Protein AF-A0AAW7U5F9-F1 (afdb_monomer)

Structure (mmCIF, N/CA/C/O backbone):
data_AF-A0AAW7U5F9-F1
#
_entry.id   AF-A0AAW7U5F9-F1
#
loop_
_atom_site.group_PDB
_atom_site.id
_atom_site.type_symbol
_atom_site.label_atom_id
_atom_site.label_alt_id
_atom_site.label_comp_id
_atom_site.label_asym_id
_atom_site.label_entity_id
_atom_site.label_seq_id
_atom_site.pdbx_PDB_ins_code
_atom_site.Cartn_x
_atom_site.Cartn_y
_atom_site.Cartn_z
_atom_site.occupancy
_atom_site.B_iso_or_equiv
_atom_site.auth_seq_id
_atom_site.auth_comp_id
_atom_site.auth_asym_id
_atom_site.auth_atom_id
_atom_site.pdbx_PDB_model_num
ATOM 1 N N . MET A 1 1 ? -15.842 -39.684 -15.217 1.00 33.41 1 MET A N 1
ATOM 2 C CA . MET A 1 1 ? -15.698 -38.475 -16.058 1.00 33.41 1 MET A CA 1
ATOM 3 C C . MET A 1 1 ? -16.918 -37.588 -15.817 1.00 33.41 1 MET A C 1
ATOM 5 O O . MET A 1 1 ? -17.976 -37.871 -16.357 1.00 33.41 1 MET A O 1
ATOM 9 N N . VAL A 1 2 ? -16.814 -36.584 -14.939 1.00 24.56 2 VAL A N 1
ATOM 10 C CA . VAL A 1 2 ? -17.915 -35.645 -14.650 1.00 24.56 2 VAL A CA 1
ATOM 11 C C . VAL A 1 2 ? -17.481 -34.260 -15.117 1.00 24.56 2 VAL A C 1
ATOM 13 O O . VAL A 1 2 ? -16.619 -33.624 -14.519 1.00 24.56 2 VAL A O 1
ATOM 16 N N . ARG A 1 3 ? -18.045 -33.829 -16.249 1.00 32.06 3 ARG A N 1
ATOM 17 C CA . ARG A 1 3 ? -17.936 -32.464 -16.774 1.00 32.06 3 ARG A CA 1
ATOM 18 C C . ARG A 1 3 ? -18.816 -31.545 -15.927 1.00 32.06 3 ARG A C 1
ATOM 20 O O . ARG A 1 3 ? -20.033 -31.709 -15.931 1.00 32.06 3 ARG A O 1
ATOM 27 N N . VAL A 1 4 ? -18.227 -30.546 -15.273 1.00 32.50 4 VAL A N 1
ATOM 28 C CA . VAL A 1 4 ? -18.983 -29.440 -14.665 1.00 32.50 4 VAL A CA 1
ATOM 29 C C . VAL A 1 4 ? -19.193 -28.358 -15.729 1.00 32.50 4 VAL A C 1
ATOM 31 O O . VAL A 1 4 ? -18.240 -27.846 -16.315 1.00 32.50 4 VAL A O 1
ATOM 34 N N . LYS A 1 5 ? -20.463 -28.068 -16.037 1.00 36.28 5 LYS A N 1
ATOM 35 C CA . LYS A 1 5 ? -20.895 -27.085 -17.045 1.00 36.28 5 LYS A CA 1
ATOM 36 C C . LYS A 1 5 ? -20.543 -25.654 -16.610 1.00 36.28 5 LYS A C 1
ATOM 38 O O . LYS A 1 5 ? -20.787 -25.268 -15.471 1.00 36.28 5 LYS A O 1
ATOM 43 N N . ARG A 1 6 ? -20.018 -24.863 -17.554 1.00 41.16 6 ARG A N 1
ATOM 44 C CA . ARG A 1 6 ? -19.781 -23.415 -17.430 1.00 41.16 6 ARG A CA 1
ATOM 45 C C . ARG A 1 6 ? -21.066 -22.663 -17.049 1.00 41.16 6 ARG A C 1
ATOM 47 O O . ARG A 1 6 ? -22.085 -22.844 -17.705 1.00 41.16 6 ARG A O 1
ATOM 54 N N . GLY A 1 7 ? -20.935 -21.783 -16.051 1.00 51.03 7 GLY A N 1
ATOM 55 C CA . GLY A 1 7 ? -21.640 -20.503 -15.896 1.00 51.03 7 GLY A CA 1
ATOM 56 C C . GLY A 1 7 ? -23.160 -20.514 -16.042 1.00 51.03 7 GLY A C 1
ATOM 57 O O . GLY A 1 7 ? -23.682 -20.309 -17.134 1.00 51.03 7 GLY A O 1
ATOM 58 N N . ASN A 1 8 ? -23.876 -20.639 -14.925 1.00 44.25 8 ASN A N 1
ATOM 59 C CA . ASN A 1 8 ? -25.297 -20.310 -14.880 1.00 44.25 8 ASN A CA 1
ATOM 60 C C . ASN A 1 8 ? -25.477 -18.776 -14.808 1.00 44.25 8 ASN A C 1
ATOM 62 O O . ASN A 1 8 ? -24.954 -18.151 -13.883 1.00 44.25 8 ASN A O 1
ATOM 66 N N . LYS A 1 9 ? -26.237 -18.184 -15.746 1.00 49.47 9 LYS A N 1
ATOM 67 C CA . LYS A 1 9 ? -26.625 -16.753 -15.787 1.00 49.47 9 LYS A CA 1
ATOM 68 C C . LYS A 1 9 ? -27.119 -16.225 -14.432 1.00 49.47 9 LYS A C 1
ATOM 70 O O . LYS A 1 9 ? -26.822 -15.093 -14.061 1.00 49.47 9 LYS A O 1
ATOM 75 N N . THR A 1 10 ? -27.783 -17.073 -13.646 1.00 46.97 10 THR A N 1
ATOM 76 C CA . THR A 1 10 ? -28.331 -16.717 -12.329 1.00 46.97 10 THR A CA 1
ATOM 77 C C . THR A 1 10 ? -27.256 -16.308 -11.311 1.00 46.97 10 THR A C 1
ATOM 79 O O . THR A 1 10 ? -27.511 -15.463 -10.457 1.00 46.97 10 THR A O 1
ATOM 82 N N . ALA A 1 11 ? -26.035 -16.852 -11.403 1.00 41.12 11 ALA A N 1
ATOM 83 C CA . ALA A 1 11 ? -24.947 -16.526 -10.474 1.00 41.12 11 ALA A CA 1
ATOM 84 C C . ALA A 1 11 ? -24.339 -15.136 -10.738 1.00 41.12 11 ALA A C 1
ATOM 86 O O . ALA A 1 11 ? -23.832 -14.494 -9.821 1.00 41.12 11 ALA A O 1
ATOM 87 N N . THR A 1 12 ? -24.411 -14.657 -11.983 1.00 47.41 12 THR A N 1
ATOM 88 C CA . THR A 1 12 ? -23.911 -13.334 -12.389 1.00 47.41 12 THR A CA 1
ATOM 89 C C . THR A 1 12 ? -24.968 -12.243 -12.246 1.00 47.41 12 THR A C 1
ATOM 91 O O . THR A 1 12 ? -24.609 -11.087 -12.073 1.00 47.41 12 THR A O 1
ATOM 94 N N . GLU A 1 13 ? -26.256 -12.592 -12.290 1.00 53.34 13 GLU A N 1
ATOM 95 C CA . GLU A 1 13 ? -27.378 -11.657 -12.113 1.00 53.34 13 GLU A CA 1
ATOM 96 C C . GLU A 1 13 ? -27.676 -11.360 -10.638 1.00 53.34 13 GLU A C 1
ATOM 98 O O . GLU A 1 13 ? -28.126 -10.259 -10.314 1.00 53.34 13 GLU A O 1
ATOM 103 N N . TYR A 1 14 ? -27.374 -12.300 -9.734 1.00 55.88 14 TYR A N 1
ATOM 104 C CA . TYR A 1 14 ? -27.627 -12.134 -8.304 1.00 55.88 14 TYR A CA 1
ATOM 105 C C . TYR A 1 14 ? -26.870 -10.945 -7.708 1.00 55.88 14 TYR A C 1
ATOM 107 O O . TYR A 1 14 ? -27.485 -10.116 -7.051 1.00 55.88 14 TYR A O 1
ATOM 115 N N . ALA A 1 15 ? -25.564 -10.810 -7.956 1.00 50.03 15 ALA A N 1
ATOM 116 C CA . ALA A 1 15 ? -24.770 -9.741 -7.344 1.00 50.03 15 ALA A CA 1
ATOM 117 C C . ALA A 1 15 ? -25.172 -8.319 -7.813 1.00 50.03 15 ALA A C 1
ATOM 119 O O . ALA A 1 15 ? -25.384 -7.464 -6.952 1.00 50.03 15 ALA A O 1
ATOM 120 N N . PRO A 1 16 ? -25.367 -8.042 -9.121 1.00 57.75 16 PRO A N 1
ATOM 121 C CA . PRO A 1 16 ? -25.882 -6.758 -9.598 1.00 57.75 16 PRO A CA 1
ATOM 122 C C . PRO A 1 16 ? -27.288 -6.457 -9.085 1.00 57.75 16 PRO A C 1
ATOM 124 O O . PRO A 1 16 ? -27.559 -5.332 -8.670 1.00 57.75 16 PRO A O 1
ATOM 127 N N . LYS A 1 17 ? -28.179 -7.457 -9.082 1.00 70.62 17 LYS A N 1
ATOM 128 C CA . LYS A 1 17 ? -29.548 -7.290 -8.594 1.00 70.62 17 LYS A CA 1
ATOM 129 C C . LYS A 1 17 ? -29.581 -7.042 -7.089 1.00 70.62 17 LYS A C 1
ATOM 131 O O . LYS A 1 17 ? -30.277 -6.137 -6.647 1.00 70.62 17 LYS A O 1
ATOM 136 N N . TRP A 1 18 ? -28.809 -7.798 -6.318 1.00 72.88 18 TRP A N 1
ATOM 137 C CA . TRP A 1 18 ? -28.684 -7.629 -4.875 1.00 72.88 18 TRP A CA 1
ATOM 138 C C . TRP A 1 18 ? -28.108 -6.254 -4.529 1.00 72.88 18 TRP A C 1
ATOM 140 O O . TRP A 1 18 ? -28.678 -5.553 -3.699 1.00 72.88 18 TRP A O 1
ATOM 150 N N . PHE A 1 19 ? -27.049 -5.816 -5.219 1.00 62.81 19 PHE A N 1
ATOM 151 C CA . PHE A 1 19 ? -26.486 -4.477 -5.036 1.00 62.81 19 PHE A CA 1
ATOM 152 C C . PHE A 1 19 ? -27.493 -3.379 -5.393 1.00 62.81 19 PHE A C 1
ATOM 154 O O . PHE A 1 19 ? -27.666 -2.442 -4.622 1.00 62.81 19 PHE A O 1
ATOM 161 N N . HIS A 1 20 ? -28.207 -3.511 -6.514 1.00 79.06 20 HIS A N 1
ATOM 162 C CA . HIS A 1 20 ? -29.276 -2.591 -6.903 1.00 79.06 20 HIS A CA 1
ATOM 163 C C . HIS A 1 20 ? -30.405 -2.558 -5.856 1.00 79.06 20 HIS A C 1
ATOM 165 O O . HIS A 1 20 ? -30.872 -1.490 -5.471 1.00 79.06 20 HIS A O 1
ATOM 171 N N . ASP A 1 21 ? -30.835 -3.713 -5.351 1.00 77.75 21 ASP A N 1
ATOM 172 C CA . ASP A 1 21 ? -31.890 -3.811 -4.340 1.00 77.75 21 ASP A CA 1
ATOM 173 C C . ASP A 1 21 ? -31.446 -3.200 -2.994 1.00 77.75 21 ASP A C 1
ATOM 175 O O . ASP A 1 21 ? -32.244 -2.552 -2.320 1.00 77.75 21 ASP A O 1
ATOM 179 N N . VAL A 1 22 ? -30.168 -3.319 -2.629 1.00 68.31 22 VAL A N 1
ATOM 180 C CA . VAL A 1 22 ? -29.581 -2.661 -1.452 1.00 68.31 22 VAL A CA 1
ATOM 181 C C . VAL A 1 22 ? -29.427 -1.144 -1.662 1.00 68.31 22 VAL A C 1
ATOM 183 O O . VAL A 1 22 ? -29.779 -0.363 -0.781 1.00 68.31 22 VAL A O 1
ATOM 186 N N . PHE A 1 23 ? -28.958 -0.704 -2.833 1.00 67.31 23 PHE A N 1
ATOM 187 C CA . PHE A 1 23 ? -28.741 0.711 -3.166 1.00 67.31 23 PHE A CA 1
ATOM 188 C C . PHE A 1 23 ? -30.052 1.506 -3.236 1.00 67.31 23 PHE A C 1
ATOM 190 O O . PHE A 1 23 ? -30.122 2.630 -2.749 1.00 67.31 23 PHE A O 1
ATOM 197 N N . PHE A 1 24 ? -31.112 0.908 -3.787 1.00 80.25 24 PHE A N 1
ATOM 198 C CA . PHE A 1 24 ? -32.441 1.520 -3.883 1.00 80.25 24 PHE A CA 1
ATOM 199 C C . PHE A 1 24 ? -33.354 1.188 -2.689 1.00 80.25 24 PHE A C 1
ATOM 201 O O . PHE A 1 24 ? -34.575 1.291 -2.795 1.00 80.25 24 PHE A O 1
ATOM 208 N N . GLY A 1 25 ? -32.776 0.783 -1.552 1.00 76.69 25 GLY A N 1
ATOM 209 C CA . GLY A 1 25 ? -33.486 0.683 -0.272 1.00 76.69 25 GLY A CA 1
ATOM 210 C C . GLY A 1 25 ? -34.522 -0.440 -0.176 1.00 76.69 25 GLY A C 1
ATOM 211 O O . GLY A 1 25 ? -35.348 -0.433 0.732 1.00 76.69 25 GLY A O 1
ATOM 212 N N . LYS A 1 26 ? -34.486 -1.428 -1.075 1.00 82.56 26 LYS A N 1
ATOM 213 C CA . LYS A 1 26 ? -35.373 -2.605 -1.028 1.00 82.56 26 LYS A CA 1
ATOM 214 C C . LYS A 1 26 ? -34.949 -3.630 0.024 1.00 82.56 26 LYS A C 1
ATOM 216 O O . LYS A 1 26 ? -35.698 -4.560 0.302 1.00 82.56 26 LYS A O 1
ATOM 221 N N . GLN A 1 27 ? -33.760 -3.467 0.602 1.00 73.12 27 GLN A N 1
ATOM 222 C CA . GLN A 1 27 ? -33.309 -4.197 1.783 1.00 73.12 27 GLN A CA 1
ATOM 223 C C . GLN A 1 27 ? -33.350 -3.248 2.987 1.00 73.12 27 GLN A C 1
ATOM 225 O O . GLN A 1 27 ? -32.369 -2.546 3.230 1.00 73.12 27 GLN A O 1
ATOM 230 N N . PRO A 1 28 ? -34.458 -3.206 3.752 1.00 66.81 28 PRO A N 1
ATOM 231 C CA . PRO A 1 28 ? -34.686 -2.181 4.779 1.00 66.81 28 PRO A CA 1
ATOM 232 C C . PRO A 1 28 ? -33.656 -2.214 5.920 1.00 66.81 28 PRO A C 1
ATOM 234 O O . PRO A 1 28 ? -33.495 -1.234 6.641 1.00 66.81 28 PRO A O 1
ATOM 237 N N . ASN A 1 29 ? -32.912 -3.317 6.043 1.00 63.84 29 ASN A N 1
ATOM 238 C CA . ASN A 1 29 ? -31.892 -3.530 7.069 1.00 63.84 29 ASN A CA 1
ATOM 239 C C . ASN A 1 29 ? -30.468 -3.158 6.609 1.00 63.84 29 ASN A C 1
ATOM 241 O O . ASN A 1 29 ? -29.512 -3.327 7.368 1.00 63.84 29 ASN A O 1
ATOM 245 N N . ILE A 1 30 ? -30.288 -2.706 5.361 1.00 43.31 30 ILE A N 1
ATOM 246 C CA . ILE A 1 30 ? -28.977 -2.382 4.789 1.00 43.31 30 ILE A CA 1
ATOM 247 C C . ILE A 1 30 ? -29.049 -1.005 4.128 1.00 43.31 30 ILE A C 1
ATOM 249 O O . ILE A 1 30 ? -29.806 -0.791 3.189 1.00 43.31 30 ILE A O 1
ATOM 253 N N . LYS A 1 31 ? -28.219 -0.072 4.601 1.00 55.00 31 LYS A N 1
ATOM 254 C CA . LYS A 1 31 ? -28.103 1.283 4.052 1.00 55.00 31 LYS A CA 1
ATOM 255 C C . LYS A 1 31 ? -26.722 1.467 3.435 1.00 55.00 31 LYS A C 1
ATOM 257 O O . LYS A 1 31 ? -25.719 1.355 4.138 1.00 55.00 31 LYS A O 1
ATOM 262 N N . VAL A 1 32 ? -26.670 1.779 2.142 1.00 43.62 32 VAL A N 1
ATOM 263 C CA . VAL A 1 32 ? -25.434 2.224 1.484 1.00 43.62 32 VAL A CA 1
ATOM 264 C C . VAL A 1 32 ? -25.297 3.717 1.727 1.00 43.62 32 VAL A C 1
ATOM 266 O O . VAL A 1 32 ? -26.188 4.492 1.387 1.00 43.62 32 VAL A O 1
ATOM 269 N N . VAL A 1 33 ? -24.196 4.122 2.348 1.00 47.53 33 VAL A N 1
ATOM 270 C CA . VAL A 1 33 ? -23.873 5.530 2.578 1.00 47.53 33 VAL A CA 1
ATOM 271 C C . VAL A 1 33 ? -22.518 5.790 1.947 1.00 47.53 33 VAL A C 1
ATOM 273 O O . VAL A 1 33 ? -21.526 5.180 2.338 1.00 47.53 33 VAL A O 1
ATOM 276 N N . PHE A 1 34 ? -22.482 6.686 0.967 1.00 42.84 34 PHE A N 1
ATOM 277 C CA . PHE A 1 34 ? -21.239 7.280 0.493 1.00 42.84 34 PHE A CA 1
ATOM 278 C C . PHE A 1 34 ? -20.927 8.472 1.393 1.00 42.84 34 PHE A C 1
ATOM 280 O O . PHE A 1 34 ? -21.843 9.162 1.847 1.00 42.84 34 PHE A O 1
ATOM 287 N N . ARG A 1 35 ? -19.650 8.708 1.682 1.00 39.56 35 ARG A N 1
ATOM 288 C CA . ARG A 1 35 ? -19.230 9.884 2.441 1.00 39.56 35 ARG A CA 1
ATOM 289 C C . ARG A 1 35 ? -18.161 10.617 1.648 1.00 39.56 35 ARG A C 1
ATOM 291 O O . ARG A 1 35 ? -17.129 10.027 1.337 1.00 39.56 35 ARG A O 1
ATOM 298 N N . ASP A 1 36 ? -18.419 11.889 1.362 1.00 39.50 36 ASP A N 1
ATOM 299 C CA . ASP A 1 36 ? -17.391 12.807 0.884 1.00 39.50 36 ASP A CA 1
ATOM 300 C C . ASP A 1 36 ? -16.286 12.931 1.933 1.00 39.50 36 ASP A C 1
ATOM 302 O O . ASP A 1 36 ? -16.536 13.087 3.135 1.00 39.50 36 ASP A O 1
ATOM 306 N N . ILE A 1 37 ? -15.042 12.834 1.471 1.00 38.81 37 ILE A N 1
ATOM 307 C CA . ILE A 1 37 ? -13.857 13.005 2.308 1.00 38.81 37 ILE A CA 1
ATOM 308 C C . ILE A 1 37 ? -13.632 14.507 2.488 1.00 38.81 37 ILE A C 1
ATOM 310 O O . ILE A 1 37 ? -12.824 15.115 1.792 1.00 38.81 37 ILE A O 1
ATOM 314 N N . ASN A 1 38 ? -14.363 15.116 3.419 1.00 35.53 38 ASN A N 1
ATOM 315 C CA . ASN A 1 38 ? -14.127 16.508 3.794 1.00 35.53 38 ASN A CA 1
ATOM 316 C C . ASN A 1 38 ? -12.815 16.650 4.581 1.00 35.53 38 ASN A C 1
ATOM 318 O O . ASN A 1 38 ? -12.429 15.753 5.339 1.00 35.53 38 ASN A O 1
ATOM 322 N N . ASP A 1 39 ? -12.145 17.795 4.411 1.00 41.94 39 ASP A N 1
ATOM 323 C CA . ASP A 1 39 ? -10.936 18.163 5.153 1.00 41.94 39 ASP A CA 1
ATOM 324 C C . ASP A 1 39 ? -11.190 18.068 6.668 1.00 41.94 39 ASP A C 1
ATOM 326 O O . ASP A 1 39 ? -12.047 18.757 7.220 1.00 41.94 39 ASP A O 1
ATOM 330 N N . GLN A 1 40 ? -10.456 17.184 7.351 1.00 44.12 40 GLN A N 1
ATOM 331 C CA . GLN A 1 40 ? -10.608 16.926 8.790 1.00 44.12 40 GLN A CA 1
ATOM 332 C C . GLN A 1 40 ? -9.839 17.930 9.671 1.00 44.12 40 GLN A C 1
ATOM 334 O O . GLN A 1 40 ? -9.594 17.674 10.852 1.00 44.12 40 GLN A O 1
ATOM 339 N N . GLY A 1 41 ? -9.441 19.076 9.114 1.00 48.16 41 GLY A N 1
ATOM 340 C CA . GLY A 1 41 ? -8.729 20.127 9.832 1.00 48.16 41 GLY A CA 1
ATOM 341 C C . GLY A 1 41 ? -7.284 19.750 10.186 1.00 48.16 41 GLY A C 1
ATOM 342 O O . GLY A 1 41 ? -6.635 18.915 9.550 1.00 48.16 41 GLY A O 1
ATOM 343 N N . SER A 1 42 ? -6.729 20.412 11.207 1.00 47.47 42 SER A N 1
ATOM 344 C CA . SER A 1 42 ? -5.326 20.247 11.605 1.00 47.47 42 SER A CA 1
ATOM 345 C C . SER A 1 42 ? -5.065 18.915 12.332 1.00 47.47 42 SER A C 1
ATOM 347 O O . SER A 1 42 ? -4.908 18.862 13.548 1.00 47.47 42 SER A O 1
ATOM 349 N N . LEU A 1 43 ? -4.920 17.819 11.584 1.00 50.66 43 LEU A N 1
ATOM 350 C CA . LEU A 1 43 ? -4.381 16.544 12.092 1.00 50.66 43 LEU A CA 1
ATOM 351 C C . LEU A 1 43 ? -2.850 16.596 12.345 1.00 50.66 43 LEU A C 1
ATOM 353 O O . LEU A 1 43 ? -2.200 15.568 12.572 1.00 50.66 43 LEU A O 1
ATOM 357 N N . TRP A 1 44 ? -2.228 17.775 12.259 1.00 47.88 44 TRP A N 1
ATOM 358 C CA . TRP A 1 44 ? -0.800 17.921 11.945 1.00 47.88 44 TRP A CA 1
ATOM 359 C C . TRP A 1 44 ? 0.084 18.380 13.111 1.00 47.88 44 TRP A C 1
ATOM 361 O O . TRP A 1 44 ? 1.292 18.187 13.031 1.00 47.88 44 TRP A O 1
ATOM 371 N N . ASN A 1 45 ? -0.482 18.873 14.219 1.00 49.38 45 ASN A N 1
ATOM 372 C CA . ASN A 1 45 ? 0.298 19.608 15.230 1.00 49.38 45 ASN A CA 1
ATOM 373 C C . ASN A 1 45 ? 0.625 18.854 16.539 1.00 49.38 45 ASN A C 1
ATOM 375 O O . ASN A 1 45 ? 1.013 19.487 17.513 1.00 49.38 45 ASN A O 1
ATOM 379 N N . SER A 1 46 ? 0.499 17.524 16.606 1.00 58.16 46 SER A N 1
ATOM 380 C CA . SER A 1 46 ? 0.767 16.788 17.863 1.00 58.16 46 SER A CA 1
ATOM 381 C C . SER A 1 46 ? 1.169 15.321 17.671 1.00 58.16 46 SER A C 1
ATOM 383 O O . SER A 1 46 ? 0.482 14.408 18.126 1.00 58.16 46 SER A O 1
ATOM 385 N N . GLU A 1 47 ? 2.247 15.040 16.930 1.00 67.50 47 GLU A N 1
ATOM 386 C CA . GLU A 1 47 ? 2.856 13.703 17.064 1.00 67.50 47 GLU A CA 1
ATOM 387 C C . GLU A 1 47 ? 3.364 13.525 18.495 1.00 67.50 47 GLU A C 1
ATOM 389 O O . GLU A 1 47 ? 3.899 14.468 19.079 1.00 67.50 47 GLU A O 1
ATOM 394 N N . ASP A 1 48 ? 3.191 12.322 19.041 1.00 64.50 48 ASP A N 1
ATOM 395 C CA . ASP A 1 48 ? 3.783 11.991 20.332 1.00 64.50 48 ASP A CA 1
ATOM 396 C C . ASP A 1 48 ? 5.302 12.137 20.231 1.00 64.50 48 ASP A C 1
ATOM 398 O O . ASP A 1 48 ? 5.913 11.811 19.202 1.00 64.50 48 ASP A O 1
ATOM 402 N N . SER A 1 49 ? 5.920 12.642 21.298 1.00 63.97 49 SER A N 1
ATOM 403 C CA . SER A 1 49 ? 7.369 12.589 21.408 1.00 63.97 49 SER A CA 1
ATOM 404 C C . SER A 1 49 ? 7.79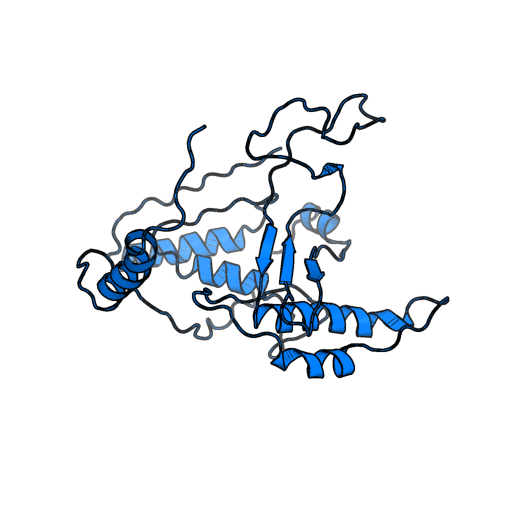8 11.127 21.340 1.00 63.97 49 SER A C 1
ATOM 406 O O . SER A 1 49 ? 7.282 10.269 22.055 1.00 63.97 49 SER A O 1
ATOM 408 N N . ARG A 1 50 ? 8.739 10.834 20.442 1.00 62.69 50 ARG A N 1
ATOM 409 C CA . ARG A 1 50 ? 9.303 9.491 20.329 1.00 62.69 50 ARG A CA 1
ATOM 410 C C . ARG A 1 50 ? 10.054 9.166 21.610 1.00 62.69 50 ARG A C 1
ATOM 412 O O . ARG A 1 50 ? 10.834 9.981 22.107 1.00 62.69 50 ARG A O 1
ATOM 419 N N . THR A 1 51 ? 9.886 7.953 22.105 1.00 63.19 51 THR A N 1
ATOM 420 C CA . THR A 1 51 ? 10.779 7.410 23.127 1.00 63.19 51 THR A CA 1
ATOM 421 C C . THR A 1 51 ? 12.194 7.237 22.554 1.00 63.19 51 THR A C 1
ATOM 423 O O . THR A 1 51 ? 12.400 7.200 21.335 1.00 63.19 51 THR A O 1
ATOM 426 N N . ARG A 1 52 ? 13.211 7.107 23.420 1.00 56.66 52 ARG A N 1
ATOM 427 C CA . ARG A 1 52 ? 14.595 6.850 22.966 1.00 56.66 52 ARG A CA 1
ATOM 428 C C . ARG A 1 52 ? 14.714 5.549 22.154 1.00 56.66 52 ARG A C 1
ATOM 430 O O . ARG A 1 52 ? 15.464 5.530 21.186 1.00 56.66 52 ARG A O 1
ATOM 437 N N . GLY A 1 53 ? 13.957 4.505 22.508 1.00 54.88 53 GLY A N 1
ATOM 438 C CA . GLY A 1 53 ? 13.955 3.215 21.799 1.00 54.88 53 GLY A CA 1
ATOM 439 C C . GLY A 1 53 ? 13.244 3.246 20.438 1.00 54.88 53 GLY A C 1
ATOM 440 O O . GLY A 1 53 ? 13.711 2.645 19.474 1.00 54.88 53 GLY A O 1
ATOM 441 N N . GLU A 1 54 ? 12.151 4.004 20.309 1.00 53.47 54 GLU A N 1
ATOM 442 C CA . GLU A 1 54 ? 11.532 4.264 18.996 1.00 53.47 54 GLU A CA 1
ATOM 443 C C . GLU A 1 54 ? 12.449 5.117 18.118 1.00 53.47 54 GLU A C 1
ATOM 445 O O . GLU A 1 54 ? 12.537 4.924 16.911 1.00 53.47 54 GLU A O 1
ATOM 450 N N . SER A 1 55 ? 13.169 6.059 18.728 1.00 59.28 55 SER A N 1
ATOM 451 C CA . SER A 1 55 ? 14.096 6.919 18.000 1.00 59.28 55 SER A CA 1
ATOM 452 C C . SER A 1 55 ? 15.254 6.117 17.412 1.00 59.28 55 SER A C 1
ATOM 454 O O . SER A 1 55 ? 15.570 6.320 16.247 1.00 59.28 55 SER A O 1
ATOM 456 N N . SER A 1 56 ? 15.850 5.175 18.150 1.00 52.78 56 SER A N 1
ATOM 457 C CA . SER A 1 56 ? 16.961 4.356 17.641 1.00 52.78 56 SER A CA 1
ATOM 458 C C . SER A 1 56 ? 16.550 3.405 16.509 1.00 52.78 56 SER A C 1
ATOM 460 O O . SER A 1 56 ? 17.305 3.244 15.554 1.00 52.78 56 SER A O 1
ATOM 462 N N . THR A 1 57 ? 15.348 2.827 16.568 1.00 52.72 57 THR A N 1
ATOM 463 C CA . THR A 1 57 ? 14.824 1.911 15.534 1.00 52.72 57 THR A CA 1
ATOM 464 C C . THR A 1 57 ? 14.332 2.635 14.276 1.00 52.72 57 THR A C 1
ATOM 466 O O . THR A 1 57 ? 14.472 2.110 13.176 1.00 52.72 57 THR A O 1
ATOM 469 N N . LEU A 1 58 ? 13.815 3.862 14.407 1.00 54.84 58 LEU A N 1
ATOM 470 C CA . LEU A 1 58 ? 13.313 4.679 13.290 1.00 54.84 58 LEU A CA 1
ATOM 471 C C . LEU A 1 58 ? 14.371 5.611 12.664 1.00 54.84 58 LEU A C 1
ATOM 473 O O . LEU A 1 58 ? 14.048 6.356 11.738 1.00 54.84 58 LEU A O 1
ATOM 477 N N . SER A 1 59 ? 15.609 5.621 13.173 1.00 43.84 59 SER A N 1
ATOM 478 C CA . SER A 1 59 ? 16.676 6.533 12.714 1.00 43.84 59 SER A CA 1
ATOM 479 C C . SER A 1 59 ? 17.309 6.152 11.374 1.00 43.84 59 SER A C 1
ATOM 481 O O . SER A 1 59 ? 18.022 6.970 10.798 1.00 43.84 59 SER A O 1
ATOM 483 N N . TYR A 1 60 ? 17.027 4.959 10.849 1.00 54.12 60 TYR A N 1
ATOM 484 C CA . TYR A 1 60 ? 17.494 4.527 9.532 1.00 54.12 60 TYR A CA 1
ATOM 485 C C . TYR A 1 60 ? 16.299 4.455 8.579 1.00 54.12 60 TYR A C 1
ATOM 487 O O . TYR A 1 60 ? 15.665 3.403 8.477 1.00 54.12 60 TYR A O 1
ATOM 495 N N . PRO A 1 61 ? 15.924 5.570 7.923 1.00 63.25 61 PRO A N 1
ATOM 496 C CA . PRO A 1 61 ? 14.877 5.538 6.916 1.00 63.25 61 PRO A CA 1
ATOM 497 C C . PRO A 1 61 ? 15.317 4.611 5.782 1.00 63.25 61 PRO A C 1
ATOM 499 O O . PRO A 1 61 ? 16.347 4.835 5.150 1.00 63.25 61 PRO A O 1
ATOM 502 N N . THR A 1 62 ? 14.542 3.557 5.549 1.00 69.75 62 THR A N 1
ATOM 503 C CA . THR A 1 62 ? 14.720 2.639 4.425 1.00 69.75 62 THR A CA 1
ATOM 504 C C . THR A 1 62 ? 13.539 2.771 3.474 1.00 69.75 62 THR A C 1
ATOM 506 O O . THR A 1 62 ? 12.407 3.034 3.897 1.00 69.75 62 THR A O 1
ATOM 509 N N . ASP A 1 63 ? 13.788 2.573 2.182 1.00 80.50 63 ASP A N 1
ATOM 510 C CA . ASP A 1 63 ? 12.721 2.437 1.196 1.00 80.50 63 ASP A CA 1
ATOM 511 C C . ASP A 1 63 ? 11.999 1.104 1.433 1.00 80.50 63 ASP A C 1
ATOM 513 O O . ASP A 1 63 ? 12.412 0.049 0.960 1.00 80.50 63 ASP A O 1
ATOM 517 N N . HIS A 1 64 ? 10.928 1.142 2.230 1.00 88.75 64 HIS A N 1
ATOM 518 C CA . HIS A 1 64 ? 10.219 -0.061 2.684 1.00 88.75 64 HIS A CA 1
ATOM 519 C C . HIS A 1 64 ? 8.988 -0.424 1.831 1.00 88.75 64 HIS A C 1
ATOM 521 O O . HIS A 1 64 ? 8.264 -1.378 2.144 1.00 88.75 64 HIS A O 1
ATOM 527 N N . GLN A 1 65 ? 8.731 0.337 0.761 1.00 90.50 65 GLN A N 1
ATOM 528 C CA . GLN A 1 65 ? 7.658 0.052 -0.189 1.00 90.50 65 GLN A CA 1
ATOM 529 C C . GLN A 1 65 ? 7.947 -1.230 -0.973 1.00 90.50 65 GLN A C 1
ATOM 531 O O . GLN A 1 65 ? 9.075 -1.471 -1.394 1.00 90.50 65 GL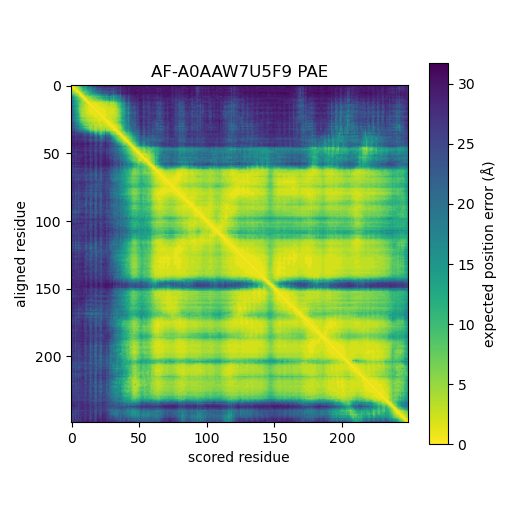N A O 1
ATOM 536 N N . LYS A 1 66 ? 6.914 -2.045 -1.190 1.00 94.69 66 LYS A N 1
ATOM 537 C CA . LYS A 1 66 ? 7.007 -3.276 -1.975 1.00 94.69 66 LYS A CA 1
ATOM 538 C C . LYS A 1 66 ? 5.849 -3.281 -2.946 1.00 94.69 66 LYS A C 1
ATOM 540 O O . LYS A 1 66 ? 4.704 -3.558 -2.595 1.00 94.69 66 LYS A O 1
ATOM 545 N N . SER A 1 67 ? 6.146 -2.871 -4.163 1.00 95.31 67 SER A N 1
ATOM 546 C CA . SER A 1 67 ? 5.169 -2.814 -5.229 1.00 95.31 67 SER A CA 1
ATOM 547 C C . SER A 1 67 ? 5.841 -3.037 -6.565 1.00 95.31 67 SER A C 1
ATOM 549 O O . SER A 1 67 ? 7.030 -2.773 -6.739 1.00 95.31 67 SER A O 1
ATOM 551 N N . PHE A 1 68 ? 5.070 -3.548 -7.512 1.00 93.81 68 PHE A N 1
ATOM 552 C CA . PHE A 1 68 ? 5.505 -3.653 -8.893 1.00 93.81 68 PHE A CA 1
ATOM 553 C C . PHE A 1 68 ? 4.304 -3.579 -9.824 1.00 93.81 68 PHE A C 1
ATOM 555 O O . PHE A 1 68 ? 3.151 -3.706 -9.406 1.00 93.81 68 PHE A O 1
ATOM 562 N N . MET A 1 69 ? 4.595 -3.364 -11.098 1.00 95.69 69 MET A N 1
ATOM 563 C CA . MET A 1 69 ? 3.610 -3.330 -12.165 1.00 95.69 69 MET A CA 1
ATOM 564 C C . MET A 1 69 ? 4.130 -4.120 -13.351 1.00 95.69 69 MET A C 1
ATOM 566 O O . MET A 1 69 ? 5.333 -4.152 -13.607 1.00 95.69 69 MET A O 1
ATOM 570 N N . VAL A 1 70 ? 3.202 -4.708 -14.085 1.00 96.00 70 VAL A N 1
ATOM 571 C CA . VAL A 1 70 ? 3.448 -5.480 -15.294 1.00 96.00 70 VAL A CA 1
ATOM 572 C C . VAL A 1 70 ? 2.723 -4.780 -16.435 1.00 96.00 70 VAL A C 1
ATOM 574 O O . VAL A 1 70 ? 1.589 -4.332 -16.260 1.00 96.00 70 VAL A O 1
ATOM 577 N N . ASP A 1 71 ? 3.403 -4.645 -17.572 1.00 95.94 71 ASP A N 1
ATOM 578 C CA . ASP A 1 71 ? 2.842 -4.173 -18.844 1.00 95.94 71 ASP A CA 1
ATOM 579 C C . ASP A 1 71 ? 2.085 -2.834 -18.772 1.00 95.94 71 ASP A C 1
ATOM 581 O O . ASP A 1 71 ? 1.080 -2.621 -19.447 1.00 95.94 71 ASP A O 1
ATOM 585 N N . TYR A 1 72 ? 2.569 -1.888 -17.959 1.00 96.06 72 TYR A N 1
ATOM 586 C CA . TYR A 1 72 ? 1.971 -0.553 -17.871 1.00 96.06 72 TYR A CA 1
ATOM 587 C C . TYR A 1 72 ? 1.914 0.131 -19.247 1.00 96.06 72 TYR A C 1
ATOM 589 O O . TYR A 1 72 ? 2.942 0.312 -19.900 1.00 96.06 72 TYR A O 1
ATOM 597 N N . GLY A 1 73 ? 0.710 0.542 -19.651 1.00 94.75 73 GLY A N 1
ATOM 598 C CA . GLY A 1 73 ? 0.416 1.095 -20.977 1.00 94.75 73 GLY A CA 1
ATOM 599 C C . GLY A 1 73 ? -0.253 0.121 -21.950 1.00 94.75 73 GLY A C 1
ATOM 600 O O . GLY A 1 73 ? -0.671 0.548 -23.023 1.00 94.75 73 GLY A O 1
ATOM 601 N N . PHE A 1 74 ? -0.404 -1.149 -21.572 1.00 94.38 74 PHE A N 1
ATOM 602 C CA . PHE A 1 74 ? -1.063 -2.180 -22.374 1.00 94.38 74 PHE A CA 1
ATOM 603 C C . PHE A 1 74 ? -2.366 -2.666 -21.721 1.00 94.38 74 PHE A C 1
ATOM 605 O O . PHE A 1 74 ? -2.651 -2.371 -20.561 1.00 94.38 74 PHE A O 1
ATOM 612 N N . GLU A 1 75 ? -3.182 -3.404 -22.477 1.00 88.94 75 GLU A N 1
ATOM 613 C CA . GLU A 1 75 ? -4.506 -3.874 -22.035 1.00 88.94 75 GLU A CA 1
ATOM 614 C C . GLU A 1 75 ? -4.437 -4.823 -20.826 1.00 88.94 75 GLU A C 1
ATOM 616 O O . GLU A 1 75 ? -5.314 -4.804 -19.967 1.00 88.94 75 GLU A O 1
ATOM 621 N N . ASN A 1 76 ? -3.376 -5.624 -20.721 1.00 91.19 76 ASN A N 1
ATOM 622 C CA . ASN A 1 76 ? -3.162 -6.588 -19.642 1.00 91.19 76 ASN A CA 1
ATOM 623 C C . ASN A 1 76 ? -2.411 -6.001 -18.429 1.00 91.19 76 ASN A C 1
ATOM 625 O O . ASN A 1 76 ? -1.940 -6.762 -17.574 1.00 91.19 76 ASN A O 1
ATOM 629 N N . ALA A 1 77 ? -2.294 -4.671 -18.345 1.00 96.25 77 ALA A N 1
ATOM 630 C CA . ALA A 1 77 ? -1.593 -4.000 -17.262 1.00 96.25 77 ALA A CA 1
ATOM 631 C C . ALA A 1 77 ? -2.216 -4.313 -15.898 1.00 96.25 77 ALA A C 1
ATOM 633 O O . ALA A 1 77 ? -3.424 -4.189 -15.687 1.00 96.25 77 ALA A O 1
ATOM 634 N N . HIS A 1 78 ? -1.368 -4.679 -14.945 1.00 95.81 78 HIS A N 1
ATOM 635 C CA . HIS A 1 78 ? -1.766 -4.930 -13.566 1.00 95.81 78 HIS A CA 1
ATOM 636 C C . HIS A 1 78 ? -0.585 -4.680 -12.632 1.00 95.81 78 HIS A C 1
ATOM 638 O O . HIS A 1 78 ? 0.573 -4.649 -13.048 1.00 95.81 78 HIS A O 1
ATOM 644 N N . GLY A 1 79 ? -0.871 -4.477 -11.354 1.00 96.44 79 GLY A N 1
ATOM 645 C CA . GLY A 1 79 ? 0.143 -4.170 -10.359 1.00 96.44 79 GLY A CA 1
ATOM 646 C C . GLY A 1 79 ? -0.185 -4.784 -9.019 1.00 96.44 79 GLY A C 1
ATOM 647 O O . GLY A 1 79 ? -1.290 -5.275 -8.795 1.00 96.44 79 GLY A O 1
ATOM 648 N N . TYR A 1 80 ? 0.798 -4.756 -8.130 1.00 96.88 80 TYR A N 1
ATOM 649 C CA . TYR A 1 80 ? 0.675 -5.295 -6.787 1.00 96.88 80 TYR A CA 1
ATOM 650 C C . TYR A 1 80 ? 1.233 -4.306 -5.774 1.00 96.88 80 TYR A C 1
ATOM 652 O O . TYR A 1 80 ? 2.294 -3.718 -5.986 1.00 96.88 80 TYR A O 1
ATOM 660 N N . VAL A 1 81 ? 0.519 -4.149 -4.663 1.00 96.62 81 VAL A N 1
ATOM 661 C CA . VAL A 1 81 ? 0.988 -3.473 -3.447 1.00 96.62 81 VAL A CA 1
ATOM 662 C C . VAL A 1 81 ? 1.047 -4.529 -2.351 1.00 96.62 81 VAL A C 1
ATOM 664 O O . VAL A 1 81 ? 0.052 -5.211 -2.108 1.00 96.62 81 VAL A O 1
ATOM 667 N N . MET A 1 82 ? 2.214 -4.708 -1.738 1.00 94.56 82 MET A N 1
ATOM 668 C CA . MET A 1 82 ? 2.541 -5.905 -0.959 1.00 94.56 82 MET A CA 1
ATOM 669 C C . MET A 1 82 ? 3.112 -5.553 0.415 1.00 94.56 82 MET A C 1
ATOM 671 O O . MET A 1 82 ? 3.795 -4.537 0.571 1.00 94.56 82 MET A O 1
ATOM 675 N N . GLY A 1 83 ? 2.873 -6.417 1.405 1.00 90.25 83 GLY A N 1
ATOM 676 C CA . GLY A 1 83 ? 3.579 -6.382 2.692 1.00 90.25 83 GLY A CA 1
ATOM 677 C C . GLY A 1 83 ? 4.925 -7.120 2.670 1.00 90.25 83 GLY A C 1
ATOM 678 O O . GLY A 1 83 ? 5.887 -6.680 3.313 1.00 90.25 83 GLY A O 1
ATOM 679 N N . HIS A 1 84 ? 5.031 -8.165 1.841 1.00 89.38 84 HIS A N 1
ATOM 680 C CA . HIS A 1 84 ? 6.174 -9.075 1.792 1.00 89.38 84 HIS A CA 1
ATOM 681 C C . HIS A 1 84 ? 7.181 -8.731 0.686 1.00 89.38 84 HIS A C 1
ATOM 683 O O . HIS A 1 84 ? 6.838 -8.133 -0.336 1.00 89.38 84 HIS A O 1
ATOM 689 N N . ASN A 1 85 ? 8.443 -9.132 0.876 1.00 87.88 85 ASN A N 1
ATOM 690 C CA . ASN A 1 85 ? 9.458 -9.059 -0.181 1.00 87.88 85 ASN A CA 1
ATOM 691 C C . ASN A 1 85 ? 9.271 -10.192 -1.196 1.00 87.88 85 ASN A C 1
ATOM 693 O O . ASN A 1 85 ? 8.684 -11.231 -0.892 1.00 87.88 85 ASN A O 1
ATOM 697 N N . SER A 1 86 ? 9.833 -10.016 -2.390 1.00 87.06 86 SER A N 1
ATOM 698 C CA . SER A 1 86 ? 9.889 -11.050 -3.430 1.00 87.06 86 SER A CA 1
ATOM 699 C C . SER A 1 86 ? 11.067 -12.011 -3.206 1.00 87.06 86 SER A C 1
ATOM 701 O O . SER A 1 86 ? 11.896 -12.196 -4.091 1.00 87.06 86 SER A O 1
ATOM 703 N N . LEU A 1 87 ? 11.168 -12.583 -2.000 1.00 84.50 87 LEU A N 1
ATOM 704 C CA . LEU A 1 87 ? 12.186 -13.573 -1.622 1.00 84.50 87 LEU A CA 1
ATOM 705 C C . LEU A 1 87 ? 11.512 -14.882 -1.195 1.00 84.50 87 LEU A C 1
ATOM 707 O O . LEU A 1 87 ? 10.400 -14.871 -0.663 1.00 84.50 87 LEU A O 1
ATOM 711 N N . THR A 1 88 ? 12.205 -16.005 -1.373 1.00 82.25 88 THR A N 1
ATOM 712 C CA . THR A 1 88 ? 11.713 -17.349 -1.018 1.00 82.25 88 THR A CA 1
ATOM 713 C C . THR A 1 88 ? 11.364 -17.494 0.463 1.00 82.25 88 THR A C 1
ATOM 715 O O . THR A 1 88 ? 10.443 -18.233 0.805 1.00 82.25 88 THR A O 1
ATOM 718 N N . ALA A 1 89 ? 12.018 -16.730 1.340 1.00 80.31 89 ALA A N 1
ATOM 719 C CA . ALA A 1 89 ? 11.736 -16.684 2.771 1.00 80.31 89 ALA A CA 1
ATOM 720 C C . ALA A 1 89 ? 10.302 -16.252 3.123 1.00 80.31 89 ALA A C 1
ATOM 722 O O . ALA A 1 89 ? 9.854 -16.525 4.234 1.00 80.31 89 ALA A O 1
ATOM 723 N N . TYR A 1 90 ? 9.595 -15.587 2.204 1.00 85.81 90 TYR A N 1
ATOM 724 C CA . TYR A 1 90 ? 8.236 -15.073 2.407 1.00 85.81 90 TYR A CA 1
ATOM 725 C C . TYR A 1 90 ? 7.155 -15.974 1.796 1.00 85.81 90 TYR A C 1
ATOM 727 O O . TYR A 1 90 ? 5.976 -15.627 1.834 1.00 85.81 90 TYR A O 1
ATOM 735 N N . TRP A 1 91 ? 7.537 -17.108 1.202 1.00 88.88 91 TRP A N 1
ATOM 736 C CA . TRP A 1 91 ? 6.583 -18.037 0.609 1.00 88.88 91 TRP A CA 1
ATOM 737 C C . TRP A 1 91 ? 5.773 -18.759 1.693 1.00 88.88 91 TRP A C 1
ATOM 739 O O . TRP A 1 91 ? 6.338 -19.346 2.618 1.00 88.88 91 TRP A O 1
ATOM 749 N N . ASP A 1 92 ? 4.446 -18.751 1.556 1.00 91.88 92 ASP A N 1
ATOM 750 C CA . ASP A 1 92 ? 3.551 -19.576 2.364 1.00 91.88 92 ASP A CA 1
ATOM 751 C C . ASP A 1 92 ? 2.179 -19.778 1.700 1.00 91.88 92 ASP A C 1
ATOM 753 O O . ASP A 1 92 ? 1.887 -19.268 0.617 1.00 91.88 92 ASP A O 1
ATOM 757 N N . THR A 1 93 ? 1.322 -20.529 2.385 1.00 90.44 93 THR A N 1
ATOM 758 C CA . THR A 1 93 ? -0.056 -20.843 2.020 1.00 90.44 93 THR A CA 1
ATOM 759 C C . THR A 1 93 ? -0.989 -20.601 3.208 1.00 90.44 93 THR A C 1
ATOM 761 O O . THR A 1 93 ? -0.559 -20.486 4.356 1.00 90.44 93 THR A O 1
ATOM 764 N N . VAL A 1 94 ? -2.302 -20.575 2.961 1.00 91.19 94 VAL A N 1
ATOM 765 C CA . VAL A 1 94 ? -3.313 -20.373 4.019 1.00 91.19 94 VAL A CA 1
ATOM 766 C C . VAL A 1 94 ? -3.324 -21.483 5.078 1.00 91.19 94 VAL A C 1
ATOM 768 O O . VAL A 1 94 ? -3.862 -21.287 6.163 1.00 91.19 94 VAL A O 1
ATOM 771 N N . GLN A 1 95 ? -2.727 -22.639 4.782 1.00 91.81 95 GLN A N 1
ATOM 772 C CA . GLN A 1 95 ? -2.588 -23.758 5.707 1.00 91.81 95 GLN A CA 1
ATOM 773 C C . GLN A 1 95 ? -1.578 -23.475 6.826 1.00 91.81 95 GLN A C 1
ATOM 775 O O . GLN A 1 95 ? -1.673 -24.107 7.875 1.00 91.81 95 GLN A O 1
ATOM 780 N N . MET A 1 96 ? -0.627 -22.551 6.619 1.00 88.81 96 MET A N 1
ATOM 781 C CA . MET A 1 96 ? 0.375 -22.155 7.621 1.00 88.81 96 MET A CA 1
ATOM 782 C C . MET A 1 96 ? 1.113 -23.355 8.245 1.00 88.81 96 MET A C 1
ATOM 784 O O . MET A 1 96 ? 1.351 -23.392 9.453 1.00 88.81 96 MET A O 1
ATOM 788 N N . LEU A 1 97 ? 1.450 -24.363 7.428 1.00 88.31 97 LEU A N 1
ATOM 789 C CA . LEU A 1 97 ? 2.048 -25.625 7.889 1.00 88.31 97 LEU A CA 1
ATOM 790 C C . LEU A 1 97 ? 3.331 -25.357 8.676 1.00 88.31 97 LEU A C 1
ATOM 792 O O . LEU A 1 97 ? 4.182 -24.639 8.180 1.00 88.31 97 LEU A O 1
ATOM 796 N N . HIS A 1 98 ? 3.525 -25.914 9.870 1.00 84.75 98 HIS A N 1
ATOM 797 C CA . HIS A 1 98 ? 4.735 -25.607 10.648 1.00 84.75 98 HIS A CA 1
ATOM 798 C C . HIS A 1 98 ? 6.026 -26.006 9.909 1.00 84.75 98 HIS A C 1
ATOM 800 O O . HIS A 1 98 ? 6.989 -25.244 9.911 1.00 84.75 98 HIS A O 1
ATOM 806 N N . ASP A 1 99 ? 6.003 -27.146 9.216 1.00 82.62 99 ASP A N 1
ATOM 807 C CA . ASP A 1 99 ? 7.108 -27.662 8.411 1.00 82.62 99 ASP A CA 1
ATOM 808 C C . ASP A 1 99 ? 6.652 -27.911 6.964 1.00 82.62 99 ASP A C 1
ATOM 810 O O . ASP A 1 99 ? 5.564 -28.443 6.725 1.00 82.62 99 ASP A O 1
ATOM 814 N N . THR A 1 100 ? 7.448 -27.464 5.995 1.00 85.25 100 THR A N 1
ATOM 815 C CA . THR A 1 100 ? 7.191 -27.652 4.563 1.00 85.25 100 THR A CA 1
ATOM 816 C C . THR A 1 100 ? 8.465 -27.453 3.753 1.00 85.25 100 THR A C 1
ATOM 818 O O . THR A 1 100 ? 9.165 -26.452 3.911 1.00 85.25 100 THR A O 1
ATOM 821 N N . ASP A 1 101 ? 8.727 -28.366 2.816 1.00 87.50 101 ASP A N 1
ATOM 822 C CA . ASP A 1 101 ? 9.917 -28.313 1.962 1.00 87.50 101 ASP A CA 1
ATOM 823 C C . ASP A 1 101 ? 9.948 -27.151 0.968 1.00 87.50 101 ASP A C 1
ATOM 825 O O . ASP A 1 101 ? 10.997 -26.840 0.403 1.00 87.50 101 ASP A O 1
ATOM 829 N N . LEU A 1 102 ? 8.807 -26.488 0.783 1.00 86.12 102 LEU A N 1
ATOM 830 C CA . LEU A 1 102 ? 8.657 -25.350 -0.114 1.00 86.12 102 LEU A CA 1
ATOM 831 C C . LEU A 1 102 ? 9.160 -24.034 0.502 1.00 86.12 102 LEU A C 1
ATOM 833 O O . LEU A 1 102 ? 9.395 -23.077 -0.234 1.00 86.12 102 LEU A O 1
ATOM 837 N N . ARG A 1 103 ? 9.365 -23.974 1.829 1.00 86.56 103 ARG A N 1
ATOM 838 C CA . ARG A 1 103 ? 9.982 -22.809 2.478 1.00 86.56 103 ARG A CA 1
ATOM 839 C C . ARG A 1 103 ? 11.497 -22.864 2.416 1.00 86.56 103 ARG A C 1
ATOM 841 O O . ARG A 1 103 ? 12.118 -23.925 2.532 1.00 86.56 103 ARG A O 1
ATOM 848 N N . GLU A 1 104 ? 12.081 -21.675 2.301 1.00 85.00 104 GLU A N 1
ATOM 849 C CA . GLU A 1 104 ? 13.525 -21.483 2.308 1.00 85.00 104 GLU A CA 1
ATOM 850 C C . GLU A 1 104 ? 14.171 -22.118 3.547 1.00 85.00 104 GLU A C 1
ATOM 852 O O . GLU A 1 104 ? 13.707 -21.952 4.683 1.00 85.00 104 GLU A O 1
ATOM 857 N N . TYR A 1 105 ? 15.245 -22.868 3.303 1.00 83.69 105 TYR A N 1
ATOM 858 C CA . TYR A 1 105 ? 16.047 -23.472 4.353 1.00 83.69 105 TYR A CA 1
ATOM 859 C C . TYR A 1 105 ? 16.991 -22.428 4.945 1.00 83.69 105 TYR A C 1
ATOM 861 O O . TYR A 1 105 ? 17.776 -21.817 4.221 1.00 83.69 105 TYR A O 1
ATOM 869 N N . ASN A 1 106 ? 16.936 -22.235 6.262 1.00 81.94 106 ASN A N 1
ATOM 870 C CA . ASN A 1 106 ? 17.852 -21.340 6.946 1.00 81.94 106 ASN A CA 1
ATOM 871 C C . ASN A 1 106 ? 19.099 -22.125 7.381 1.00 81.94 106 ASN A C 1
ATOM 873 O O . ASN A 1 106 ? 19.077 -22.844 8.382 1.00 81.94 106 ASN A O 1
ATOM 877 N N . TYR A 1 107 ? 20.191 -21.974 6.626 1.00 81.25 107 TYR A N 1
ATOM 878 C CA . TYR A 1 107 ? 21.450 -22.682 6.884 1.00 81.25 107 TYR A CA 1
ATOM 879 C C . TYR A 1 107 ? 22.102 -22.313 8.221 1.00 81.25 107 TYR A C 1
ATOM 881 O O . TYR A 1 107 ? 22.746 -23.166 8.822 1.00 81.25 107 TYR A O 1
ATOM 889 N N . GLU A 1 108 ? 21.906 -21.090 8.719 1.00 80.56 108 GLU A N 1
ATOM 890 C CA . GLU A 1 108 ? 22.448 -20.664 10.017 1.00 80.56 108 GLU A CA 1
ATOM 891 C C . GLU A 1 108 ? 21.714 -21.329 11.184 1.00 80.56 108 GLU A C 1
ATOM 893 O O . GLU A 1 108 ? 22.317 -21.669 12.199 1.00 80.56 108 GLU A O 1
ATOM 898 N N . LYS A 1 109 ? 20.399 -21.521 11.041 1.00 78.50 109 LYS A N 1
ATOM 899 C CA . LYS A 1 109 ? 19.544 -22.099 12.084 1.00 78.50 109 LYS A CA 1
ATOM 900 C C . LYS A 1 109 ? 19.434 -23.622 12.009 1.00 78.50 109 LYS A C 1
ATOM 902 O O . LYS A 1 109 ? 19.016 -24.238 12.984 1.00 78.50 109 LYS A O 1
ATOM 907 N N . GLY A 1 110 ? 19.791 -24.226 10.876 1.00 85.75 110 GLY A N 1
ATOM 908 C CA . GLY A 1 110 ? 19.695 -25.672 10.660 1.00 85.75 110 GLY A CA 1
ATOM 909 C C . GLY A 1 110 ? 18.259 -26.186 10.499 1.00 85.75 110 GLY A C 1
ATOM 910 O O . GLY A 1 110 ? 18.012 -27.373 10.689 1.00 85.75 110 GLY A O 1
ATOM 911 N N . TYR A 1 111 ? 17.305 -25.305 10.186 1.00 82.06 111 TYR A N 1
ATOM 912 C CA . TYR A 1 111 ? 15.907 -25.659 9.932 1.00 82.06 111 TYR A CA 1
ATOM 913 C C . TYR A 1 111 ? 15.246 -24.666 8.964 1.00 82.06 111 TYR A C 1
ATOM 915 O O . TYR A 1 111 ? 15.769 -23.583 8.696 1.00 82.06 111 TYR A O 1
ATOM 923 N N . ARG A 1 112 ? 14.088 -25.032 8.403 1.00 81.94 112 ARG A N 1
ATOM 924 C CA . ARG A 1 112 ? 13.331 -24.178 7.471 1.00 81.94 112 ARG A CA 1
ATOM 925 C C . ARG A 1 112 ? 12.618 -23.043 8.188 1.00 81.94 112 ARG A C 1
ATOM 927 O O . ARG A 1 112 ? 12.201 -23.188 9.332 1.00 81.94 112 ARG A O 1
ATOM 934 N N . ASN A 1 113 ? 12.429 -21.918 7.504 1.00 81.62 113 ASN A N 1
ATOM 935 C CA . ASN A 1 113 ? 11.672 -20.809 8.080 1.00 81.62 113 ASN A CA 1
ATOM 936 C C . ASN A 1 113 ? 10.261 -21.260 8.513 1.00 81.62 113 ASN A C 1
ATOM 938 O O . ASN A 1 113 ? 9.623 -22.086 7.860 1.00 81.62 113 ASN A O 1
ATOM 942 N N . GLY A 1 114 ? 9.780 -20.719 9.634 1.00 86.19 114 GLY A N 1
ATOM 943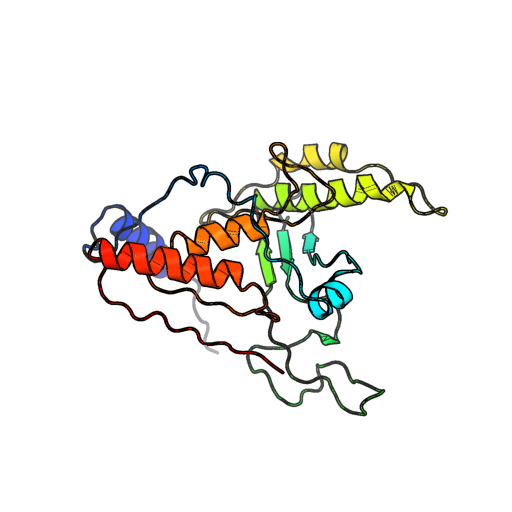 C CA . GLY A 1 114 ? 8.421 -20.979 10.111 1.00 86.19 114 GLY A CA 1
ATOM 944 C C . GLY A 1 114 ? 7.357 -20.307 9.233 1.00 86.19 114 GLY A C 1
ATOM 945 O O . GLY A 1 114 ? 7.702 -19.582 8.298 1.00 86.19 114 GLY A O 1
ATOM 946 N N . PRO A 1 115 ? 6.061 -20.501 9.541 1.00 90.12 115 PRO A N 1
ATOM 947 C CA . PRO A 1 115 ? 4.994 -19.944 8.722 1.00 90.12 115 PRO A CA 1
ATOM 948 C C . PRO A 1 115 ? 5.037 -18.418 8.620 1.00 90.12 115 PRO A C 1
ATOM 950 O O . PRO A 1 115 ? 5.344 -17.753 9.609 1.00 90.12 115 PRO A O 1
ATOM 953 N N . PHE A 1 116 ? 4.662 -17.857 7.477 1.00 87.94 116 PHE A N 1
ATOM 954 C CA . PHE A 1 116 ? 4.641 -16.433 7.180 1.00 87.94 116 PHE A CA 1
ATOM 955 C C . PHE A 1 116 ? 3.234 -15.996 6.752 1.00 87.94 116 PHE A C 1
ATOM 957 O O . PHE A 1 116 ? 2.663 -16.525 5.803 1.00 87.94 116 PHE A O 1
ATOM 964 N N . HIS A 1 117 ? 2.659 -15.024 7.464 1.00 90.31 117 HIS A N 1
ATOM 965 C CA . HIS A 1 117 ? 1.321 -14.501 7.184 1.00 90.31 117 HIS A CA 1
ATOM 966 C C . HIS A 1 117 ? 1.412 -13.036 6.780 1.00 90.31 117 HIS A C 1
ATOM 968 O O . HIS A 1 117 ? 1.829 -12.203 7.583 1.00 90.31 117 HIS A O 1
ATOM 974 N N . ASP A 1 118 ? 1.007 -12.738 5.547 1.00 92.06 118 ASP A N 1
ATOM 975 C CA . ASP A 1 118 ? 1.041 -11.394 4.977 1.00 92.06 118 ASP A CA 1
ATOM 976 C C . ASP A 1 118 ? -0.019 -11.231 3.880 1.00 92.06 118 ASP A C 1
ATOM 978 O O . ASP A 1 118 ? -0.653 -12.204 3.460 1.00 92.06 118 ASP A O 1
ATOM 982 N N . PHE A 1 119 ? -0.209 -9.997 3.417 1.00 90.25 119 PHE A N 1
ATOM 983 C CA . PHE A 1 119 ? -1.195 -9.631 2.411 1.00 90.25 119 PHE A CA 1
ATOM 984 C C . PHE A 1 119 ? -0.558 -8.889 1.240 1.00 90.25 119 PHE A C 1
ATOM 986 O O . PHE A 1 119 ? 0.322 -8.040 1.394 1.00 90.25 119 PHE A O 1
ATOM 993 N N . SER A 1 120 ? -1.101 -9.170 0.061 1.00 92.44 120 SER A N 1
ATOM 994 C CA . SER A 1 120 ? -0.788 -8.473 -1.178 1.00 92.44 120 SER A CA 1
ATOM 995 C C . SER A 1 120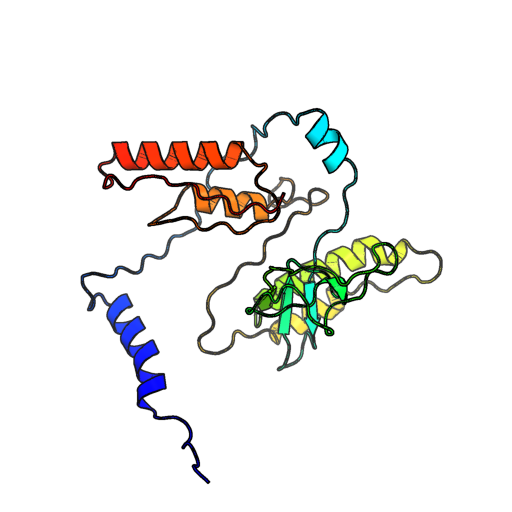 ? -2.083 -8.171 -1.913 1.00 92.44 120 SER A C 1
ATOM 997 O O . SER A 1 120 ? -2.988 -9.004 -1.980 1.00 92.44 120 SER A O 1
ATOM 999 N N . LEU A 1 121 ? -2.182 -6.964 -2.455 1.00 94.00 121 LEU A N 1
ATOM 1000 C CA . LEU A 1 121 ? -3.339 -6.500 -3.208 1.00 94.00 121 LEU A CA 1
ATOM 1001 C C . LEU A 1 121 ? -2.954 -6.368 -4.673 1.00 94.00 121 LEU A C 1
ATOM 1003 O O . LEU A 1 121 ? -2.049 -5.604 -5.005 1.00 94.00 121 LEU A O 1
ATOM 1007 N N . ARG A 1 122 ? -3.669 -7.085 -5.544 1.00 94.50 122 ARG A N 1
ATOM 1008 C CA . ARG A 1 122 ? -3.637 -6.830 -6.985 1.00 94.50 122 ARG A CA 1
ATOM 1009 C C . ARG A 1 122 ? -4.486 -5.598 -7.285 1.00 94.50 122 ARG A C 1
ATOM 1011 O O . ARG A 1 122 ? -5.632 -5.519 -6.849 1.00 94.50 122 ARG A O 1
ATOM 1018 N N . VAL A 1 123 ? -3.929 -4.666 -8.045 1.00 95.00 123 VAL A N 1
ATOM 1019 C CA . VAL A 1 123 ? -4.594 -3.444 -8.500 1.00 95.00 123 VAL A CA 1
ATOM 1020 C C . VAL A 1 123 ? -4.573 -3.367 -10.023 1.00 95.00 123 VAL A C 1
ATOM 1022 O O . VAL A 1 123 ? -3.634 -3.826 -10.673 1.00 95.00 123 VAL A O 1
ATOM 1025 N N . GLU A 1 124 ? -5.630 -2.792 -10.588 1.00 94.38 124 GLU A N 1
ATOM 1026 C CA . GLU A 1 124 ? -5.850 -2.641 -12.028 1.00 94.38 124 GLU A CA 1
ATOM 1027 C C . GLU A 1 124 ? -6.507 -1.285 -12.310 1.00 94.38 124 GLU A C 1
ATOM 1029 O O . GLU A 1 124 ? -7.014 -0.620 -11.399 1.00 94.38 124 GLU A O 1
ATOM 1034 N N . GLY A 1 125 ? -6.518 -0.874 -13.578 1.00 94.75 125 GLY A N 1
ATOM 1035 C CA . GLY A 1 125 ? -7.155 0.370 -13.996 1.00 94.75 125 GLY A CA 1
ATOM 1036 C C . GLY A 1 125 ? -6.474 1.619 -13.415 1.00 94.75 125 GLY A C 1
ATOM 1037 O O . GLY A 1 125 ? -5.253 1.619 -13.249 1.00 94.75 125 GLY A O 1
ATOM 1038 N N . PRO A 1 126 ? -7.224 2.692 -13.098 1.00 94.88 126 PRO A N 1
ATOM 1039 C CA . PRO A 1 126 ? -6.648 3.997 -12.766 1.00 94.88 126 PRO A CA 1
ATOM 1040 C C . PRO A 1 126 ? -5.677 4.007 -11.581 1.00 94.88 126 PRO A C 1
ATOM 1042 O O . PRO A 1 126 ? -4.757 4.817 -11.574 1.00 94.88 126 PRO A O 1
ATOM 1045 N N . CYS A 1 127 ? -5.795 3.081 -10.621 1.00 95.62 127 CYS A N 1
ATOM 1046 C CA . CYS A 1 127 ? -4.821 2.960 -9.528 1.00 95.62 127 CYS A CA 1
ATOM 1047 C C . CYS A 1 127 ? -3.391 2.684 -10.027 1.00 95.62 127 CYS A C 1
ATOM 1049 O O . CYS A 1 127 ? -2.425 3.011 -9.338 1.00 95.62 127 CYS A O 1
ATOM 1051 N N . LEU A 1 128 ? -3.234 2.104 -11.223 1.00 97.06 128 LEU A N 1
ATOM 1052 C CA . LEU A 1 128 ? -1.926 1.905 -11.846 1.00 97.06 128 LEU A CA 1
ATOM 1053 C C . LEU A 1 128 ? -1.275 3.217 -12.268 1.00 97.06 128 LEU A C 1
ATOM 1055 O O . LEU A 1 128 ? -0.054 3.268 -12.316 1.00 97.06 128 LEU A O 1
ATOM 1059 N N . ILE A 1 129 ? -2.045 4.273 -12.544 1.00 96.25 129 ILE A N 1
ATOM 1060 C CA . ILE A 1 129 ? -1.494 5.598 -12.859 1.00 96.25 129 ILE A CA 1
ATOM 1061 C C . ILE A 1 129 ? -0.759 6.141 -11.630 1.00 96.25 129 ILE A C 1
ATOM 1063 O O . ILE A 1 129 ? 0.393 6.556 -11.738 1.00 96.25 129 ILE A O 1
ATOM 1067 N N . ASP A 1 130 ? -1.381 6.054 -10.454 1.00 96.00 130 ASP A N 1
ATOM 1068 C CA . ASP A 1 130 ? -0.784 6.515 -9.197 1.00 96.00 130 ASP A CA 1
ATOM 1069 C C . ASP A 1 130 ? 0.407 5.645 -8.783 1.00 96.00 130 ASP A C 1
ATOM 1071 O O . ASP A 1 130 ? 1.455 6.155 -8.378 1.00 96.00 130 ASP A O 1
ATOM 1075 N N . LEU A 1 131 ? 0.279 4.319 -8.922 1.00 96.56 131 LEU A N 1
ATOM 1076 C CA . LEU A 1 131 ? 1.368 3.391 -8.621 1.00 96.56 131 LEU A CA 1
ATOM 1077 C C . LEU A 1 131 ? 2.564 3.612 -9.559 1.00 96.56 131 LEU A C 1
ATOM 1079 O O . LEU A 1 131 ? 3.717 3.612 -9.118 1.00 96.56 131 LEU A O 1
ATOM 1083 N N . ASN A 1 132 ? 2.283 3.875 -10.837 1.00 96.88 132 ASN A N 1
ATOM 1084 C CA . ASN A 1 132 ? 3.272 4.252 -11.831 1.00 96.88 132 ASN A CA 1
ATOM 1085 C C . ASN A 1 132 ? 3.949 5.571 -11.480 1.00 96.88 132 ASN A C 1
ATOM 1087 O O . ASN A 1 132 ? 5.172 5.662 -11.543 1.00 96.88 132 ASN A O 1
ATOM 1091 N N . HIS A 1 133 ? 3.165 6.584 -11.124 1.00 95.19 133 HIS A N 1
ATOM 1092 C CA . HIS A 1 133 ? 3.679 7.897 -10.771 1.00 95.19 133 HIS A CA 1
ATOM 1093 C C . HIS A 1 133 ? 4.615 7.810 -9.561 1.00 95.19 133 HIS A C 1
ATOM 1095 O O . HIS A 1 133 ? 5.715 8.355 -9.606 1.00 95.19 133 HIS A O 1
ATOM 1101 N N . ASN A 1 134 ? 4.250 7.027 -8.541 1.00 95.00 134 ASN A N 1
ATOM 1102 C CA . ASN A 1 134 ? 5.119 6.758 -7.399 1.00 95.00 134 ASN A CA 1
ATOM 1103 C C . ASN A 1 134 ? 6.471 6.144 -7.813 1.00 95.00 134 ASN A C 1
ATOM 1105 O O . ASN A 1 134 ? 7.513 6.587 -7.332 1.00 95.00 134 ASN A O 1
ATOM 1109 N N . PHE A 1 135 ? 6.467 5.159 -8.720 1.00 95.19 135 PHE A N 1
ATOM 1110 C CA . PHE A 1 135 ? 7.704 4.565 -9.239 1.00 95.19 135 PHE A CA 1
ATOM 1111 C C . PHE A 1 135 ? 8.529 5.564 -10.060 1.00 95.19 135 PHE A C 1
ATOM 1113 O O . PHE A 1 135 ? 9.730 5.689 -9.838 1.00 95.19 135 PHE A O 1
ATOM 1120 N N . CYS A 1 136 ? 7.895 6.284 -10.990 1.00 94.94 136 CYS A N 1
ATOM 1121 C CA . CYS A 1 136 ? 8.578 7.221 -11.882 1.00 94.94 136 CYS A CA 1
ATOM 1122 C C . CYS A 1 136 ? 9.204 8.385 -11.113 1.00 94.94 136 CYS A C 1
ATOM 1124 O O . CYS A 1 136 ? 10.338 8.751 -11.398 1.00 94.94 136 CYS A O 1
ATOM 1126 N N . GLU A 1 137 ? 8.511 8.921 -10.105 1.00 93.50 137 GLU A N 1
ATOM 1127 C CA . GLU A 1 137 ? 9.056 9.981 -9.257 1.00 93.50 137 GLU A CA 1
ATOM 1128 C C . GLU A 1 137 ? 10.296 9.491 -8.496 1.00 93.50 137 GLU A C 1
ATOM 1130 O O . GLU A 1 137 ? 11.342 10.138 -8.534 1.00 93.50 137 GLU A O 1
ATOM 1135 N N . SER A 1 138 ? 10.216 8.317 -7.852 1.00 91.62 138 SER A N 1
ATOM 1136 C CA . SER A 1 138 ? 11.375 7.705 -7.189 1.00 91.62 138 SER A CA 1
ATOM 1137 C C . SER A 1 138 ? 12.522 7.430 -8.162 1.00 91.62 138 SER A C 1
ATOM 1139 O O . SER A 1 138 ? 13.678 7.640 -7.802 1.00 91.62 138 SER A O 1
ATOM 1141 N N . TRP A 1 139 ? 12.232 6.971 -9.380 1.00 92.25 139 TRP A N 1
ATOM 1142 C CA . TRP A 1 139 ? 13.248 6.741 -10.402 1.00 92.25 139 TRP A CA 1
ATOM 1143 C C . TRP A 1 139 ? 13.928 8.049 -10.801 1.00 92.25 139 TRP A C 1
ATOM 1145 O O . TRP A 1 139 ? 15.143 8.156 -10.687 1.00 92.25 139 TRP A O 1
ATOM 1155 N N . ASP A 1 140 ? 13.164 9.063 -11.197 1.00 92.56 140 ASP A N 1
ATOM 1156 C CA . ASP A 1 140 ? 13.692 10.341 -11.680 1.00 92.56 140 ASP A CA 1
ATOM 1157 C C . ASP A 1 140 ? 14.490 11.096 -10.599 1.00 92.56 140 ASP A C 1
ATOM 1159 O O . ASP A 1 140 ? 15.467 11.778 -10.920 1.00 92.56 140 ASP A O 1
ATOM 1163 N N . ASP A 1 141 ? 14.113 10.951 -9.321 1.00 90.38 141 ASP A N 1
ATOM 1164 C CA . ASP A 1 141 ? 14.855 11.483 -8.167 1.00 90.38 141 ASP A CA 1
ATOM 1165 C C . ASP A 1 141 ? 16.247 10.829 -8.003 1.00 90.38 141 ASP A C 1
ATOM 1167 O O . ASP A 1 141 ? 17.163 11.428 -7.430 1.00 90.38 141 ASP A O 1
ATOM 1171 N N . ASN A 1 142 ? 16.410 9.586 -8.473 1.00 87.94 142 ASN A N 1
ATOM 1172 C CA . ASN A 1 142 ? 17.565 8.732 -8.179 1.00 87.94 142 ASN A CA 1
ATOM 1173 C C . ASN A 1 142 ? 18.364 8.285 -9.414 1.00 87.94 142 ASN A C 1
ATOM 1175 O O . ASN A 1 142 ? 19.488 7.812 -9.254 1.00 87.94 142 ASN A O 1
ATOM 1179 N N . CYS A 1 143 ? 17.852 8.458 -10.635 1.00 85.38 143 CYS A N 1
ATOM 1180 C CA . CYS A 1 143 ? 18.417 7.884 -11.865 1.00 85.38 143 CYS A CA 1
ATOM 1181 C C . CYS A 1 143 ? 19.828 8.394 -12.212 1.00 85.38 143 CYS A C 1
ATOM 1183 O O . CYS A 1 143 ? 20.530 7.788 -13.017 1.00 85.38 143 CYS A O 1
ATOM 1185 N N . ASN A 1 144 ? 20.262 9.483 -11.571 1.00 82.31 144 ASN A N 1
ATOM 1186 C CA . ASN A 1 144 ? 21.589 10.082 -11.721 1.00 82.31 144 ASN A CA 1
ATOM 1187 C C . ASN A 1 144 ? 22.526 9.829 -10.525 1.00 82.31 144 ASN A C 1
ATOM 1189 O O . ASN A 1 144 ? 23.626 10.377 -10.497 1.00 82.31 144 ASN A O 1
ATOM 1193 N N . ARG A 1 145 ? 22.104 9.057 -9.511 1.00 75.38 145 ARG A N 1
ATOM 1194 C CA . ARG A 1 145 ? 22.876 8.857 -8.268 1.00 75.38 145 ARG A CA 1
ATOM 1195 C C . ARG A 1 145 ? 23.955 7.776 -8.363 1.00 75.38 145 ARG A C 1
ATOM 1197 O O . ARG A 1 145 ? 24.813 7.725 -7.487 1.00 75.38 145 ARG A O 1
ATOM 1204 N N . TYR A 1 146 ? 23.948 6.947 -9.406 1.00 66.75 146 TYR A N 1
ATOM 1205 C CA . TYR A 1 146 ? 24.923 5.869 -9.584 1.00 66.75 146 TYR A CA 1
ATOM 1206 C C . TYR A 1 146 ? 25.900 6.174 -10.725 1.00 66.75 146 TYR A C 1
ATOM 1208 O O . TYR A 1 146 ? 25.512 6.528 -11.835 1.00 66.75 146 TYR A O 1
ATOM 1216 N N . VAL A 1 147 ? 27.193 6.036 -10.423 1.00 60.56 147 VAL A N 1
ATOM 1217 C CA . VAL A 1 147 ? 28.326 6.506 -11.246 1.00 60.56 147 VAL A CA 1
ATOM 1218 C C . VAL A 1 147 ? 28.471 5.750 -12.575 1.00 60.56 147 VAL A C 1
ATOM 1220 O O . VAL A 1 147 ? 29.092 6.256 -13.504 1.00 60.56 147 VAL A O 1
ATOM 1223 N N . SER A 1 148 ? 27.906 4.545 -12.674 1.00 63.69 148 SER A N 1
ATOM 1224 C CA . SER A 1 148 ? 28.084 3.630 -13.807 1.00 63.69 148 SER A CA 1
ATOM 1225 C C . SER A 1 148 ? 27.025 3.750 -14.906 1.00 63.69 148 SER A C 1
ATOM 1227 O O . SER A 1 148 ? 27.239 3.229 -15.998 1.00 63.69 148 SER A O 1
ATOM 1229 N N . SER A 1 149 ? 25.906 4.440 -14.669 1.00 55.91 149 SER A N 1
ATOM 1230 C CA . SER A 1 149 ? 24.890 4.676 -15.699 1.00 55.91 149 SER A CA 1
ATOM 1231 C C . SER A 1 149 ? 23.970 5.825 -15.300 1.00 55.91 149 SER A C 1
ATOM 1233 O O . SER A 1 149 ? 23.279 5.741 -14.284 1.00 55.91 149 SER A O 1
ATOM 1235 N N . LYS A 1 150 ? 23.912 6.876 -16.122 1.00 70.31 150 LYS A N 1
ATOM 1236 C CA . LYS A 1 150 ? 22.835 7.869 -16.036 1.00 70.31 150 LYS A CA 1
ATOM 1237 C C . LYS A 1 150 ? 21.596 7.252 -16.671 1.00 70.31 150 LYS A C 1
ATOM 1239 O O . LYS A 1 150 ? 21.589 7.014 -17.875 1.00 70.31 150 LYS A O 1
ATOM 1244 N N . GLY A 1 151 ? 20.595 6.933 -15.860 1.00 73.56 151 GLY A N 1
ATOM 1245 C CA . GLY A 1 151 ? 19.296 6.508 -16.367 1.00 73.56 151 GLY A CA 1
ATOM 1246 C C . GLY A 1 151 ? 18.511 7.710 -16.887 1.00 73.56 151 GLY A C 1
ATOM 1247 O O . GLY A 1 151 ? 18.522 8.774 -16.262 1.00 73.56 151 GLY A O 1
ATOM 1248 N N . ASP A 1 152 ? 17.800 7.537 -18.000 1.00 87.25 152 ASP A N 1
ATOM 1249 C CA . ASP A 1 152 ? 16.857 8.548 -18.472 1.00 87.25 152 ASP A CA 1
ATOM 1250 C C . ASP A 1 152 ? 15.711 8.722 -17.475 1.00 87.25 152 ASP A C 1
ATOM 1252 O O . ASP A 1 152 ? 15.282 7.774 -16.808 1.00 87.25 152 ASP A O 1
ATOM 1256 N N . LYS A 1 153 ? 15.194 9.950 -17.396 1.00 91.62 153 LYS A N 1
ATOM 1257 C CA . LYS A 1 153 ? 13.945 10.219 -16.684 1.00 91.62 153 LYS A CA 1
ATOM 1258 C C . LYS A 1 153 ? 12.784 9.587 -17.440 1.00 91.62 153 LYS A C 1
ATOM 1260 O O . LYS A 1 153 ? 12.672 9.744 -18.655 1.00 91.62 153 LYS A O 1
ATOM 1265 N N . ILE A 1 154 ? 11.895 8.911 -16.723 1.00 93.94 154 ILE A N 1
ATOM 1266 C CA . ILE A 1 154 ? 10.843 8.082 -17.325 1.00 93.94 154 ILE A CA 1
ATOM 1267 C C . ILE A 1 154 ? 9.438 8.660 -17.156 1.00 93.94 154 ILE A C 1
ATOM 1269 O O . ILE A 1 154 ? 8.523 8.218 -17.855 1.00 93.94 154 ILE A O 1
ATOM 1273 N N . THR A 1 155 ? 9.248 9.654 -16.281 1.00 94.00 155 THR A N 1
ATOM 1274 C CA . THR A 1 155 ? 7.914 10.197 -15.961 1.00 94.00 155 THR A CA 1
ATOM 1275 C C . THR A 1 155 ? 7.171 10.677 -17.207 1.00 94.00 155 THR A C 1
ATOM 1277 O O . THR A 1 155 ? 6.070 10.204 -17.482 1.00 94.00 155 THR A O 1
ATOM 1280 N N . GLN A 1 156 ? 7.793 11.538 -18.022 1.00 93.00 156 GLN A N 1
ATOM 1281 C CA . GLN A 1 156 ? 7.148 12.115 -19.212 1.00 93.00 156 GLN A CA 1
ATOM 1282 C C . GLN A 1 156 ? 6.764 11.058 -20.257 1.00 93.00 156 GLN A C 1
ATOM 1284 O O . GLN A 1 156 ? 5.726 11.163 -20.911 1.00 93.00 156 GLN A O 1
ATOM 1289 N N . ALA A 1 157 ? 7.602 10.033 -20.437 1.00 92.81 157 ALA A N 1
ATOM 1290 C CA . ALA A 1 157 ? 7.318 8.955 -21.378 1.00 92.81 157 ALA A CA 1
ATOM 1291 C C . ALA A 1 157 ? 6.121 8.116 -20.907 1.00 92.81 157 ALA A C 1
ATOM 1293 O O . ALA A 1 157 ? 5.267 7.744 -21.711 1.00 92.81 157 ALA A O 1
ATOM 1294 N N . ARG A 1 158 ? 6.034 7.853 -19.598 1.00 94.19 158 ARG A N 1
ATOM 1295 C CA . ARG A 1 158 ? 5.013 6.981 -19.001 1.00 94.19 158 ARG A CA 1
ATOM 1296 C C . ARG A 1 158 ? 3.689 7.695 -18.736 1.00 94.19 158 ARG A C 1
ATOM 1298 O O . ARG A 1 158 ? 2.646 7.050 -18.760 1.00 94.19 158 ARG A O 1
ATOM 1305 N N . GLU A 1 159 ? 3.683 9.012 -18.566 1.00 92.81 159 GLU A N 1
ATOM 1306 C CA . GLU A 1 159 ? 2.450 9.803 -18.448 1.00 92.81 159 GLU A CA 1
ATOM 1307 C C . GLU A 1 159 ? 1.541 9.640 -19.679 1.00 92.81 159 GLU A C 1
ATOM 1309 O O . GLU A 1 159 ? 0.329 9.456 -19.547 1.00 92.81 159 GLU A O 1
ATOM 1314 N N . LYS A 1 160 ? 2.137 9.572 -20.878 1.00 93.00 160 LYS A N 1
ATOM 1315 C CA . LYS A 1 160 ? 1.425 9.361 -22.154 1.00 93.00 160 LYS A CA 1
ATOM 1316 C C . LYS A 1 160 ? 0.664 8.030 -22.218 1.00 93.00 160 LYS A C 1
ATOM 1318 O O . LYS A 1 160 ? -0.282 7.900 -22.990 1.00 93.00 160 LYS A O 1
ATOM 1323 N N . LEU A 1 161 ? 1.055 7.054 -21.399 1.00 93.38 161 LEU A N 1
ATOM 1324 C CA . LEU A 1 161 ? 0.466 5.714 -21.359 1.00 93.38 161 LEU A CA 1
ATOM 1325 C C . LEU A 1 161 ? -0.724 5.603 -20.389 1.00 93.38 161 LEU A C 1
ATOM 1327 O O . LEU A 1 161 ? -1.407 4.582 -20.368 1.00 93.38 161 LEU A O 1
ATOM 1331 N N . SER A 1 162 ? -1.002 6.646 -19.599 1.00 91.06 162 SER A N 1
ATOM 1332 C CA . SER A 1 162 ? -2.055 6.645 -18.569 1.00 91.06 162 SER A CA 1
ATOM 1333 C C . SER A 1 162 ? -3.457 6.376 -19.127 1.00 91.06 162 SER A C 1
ATOM 1335 O O . SER A 1 162 ? -4.262 5.708 -18.483 1.00 91.06 162 SER A O 1
ATOM 1337 N N . SER A 1 163 ? -3.735 6.824 -20.355 1.00 90.12 163 SER A N 1
ATOM 1338 C CA . SER A 1 163 ? -5.030 6.645 -21.028 1.00 90.12 163 SER A CA 1
ATOM 1339 C C . SER A 1 163 ? -5.417 5.178 -21.271 1.00 90.12 163 SER A C 1
ATOM 1341 O O . SER A 1 163 ? -6.603 4.874 -21.437 1.00 90.12 163 SER A O 1
ATOM 1343 N N . ALA A 1 164 ? -4.445 4.260 -21.250 1.00 90.25 164 ALA A N 1
ATOM 1344 C CA . ALA A 1 164 ? -4.686 2.824 -21.352 1.00 90.25 164 ALA A CA 1
ATOM 1345 C C . ALA A 1 164 ? -5.224 2.214 -20.041 1.00 90.25 164 ALA A C 1
ATOM 1347 O O . ALA A 1 164 ? -5.812 1.134 -20.066 1.00 90.25 164 ALA A O 1
ATOM 1348 N N . MET A 1 165 ? -5.071 2.892 -18.898 1.00 93.38 165 MET A N 1
ATOM 1349 C CA . MET A 1 165 ? -5.401 2.364 -17.568 1.00 93.38 165 MET A CA 1
ATOM 1350 C C . MET A 1 165 ? -6.891 2.518 -17.240 1.00 93.38 165 MET A C 1
ATOM 1352 O O . MET A 1 165 ? -7.297 3.287 -16.367 1.00 93.38 165 MET A O 1
ATOM 1356 N N . LYS A 1 166 ? -7.736 1.777 -17.956 1.00 88.75 166 LYS A N 1
ATOM 1357 C CA . LYS A 1 166 ? -9.193 1.806 -17.772 1.00 88.75 166 LYS A CA 1
ATOM 1358 C C . LYS A 1 166 ? -9.627 0.838 -16.678 1.00 88.75 166 LYS A C 1
ATOM 1360 O O . LYS A 1 166 ? -9.109 -0.268 -16.578 1.00 88.75 166 LYS A O 1
ATOM 1365 N N . ALA A 1 167 ? -10.596 1.252 -15.864 1.00 88.00 167 ALA A N 1
ATOM 1366 C CA . ALA A 1 167 ? -11.160 0.390 -14.833 1.00 88.00 167 ALA A CA 1
ATOM 1367 C C . ALA A 1 167 ? -11.955 -0.758 -15.487 1.00 88.00 167 ALA A C 1
ATOM 1369 O O . ALA A 1 167 ? -12.835 -0.482 -16.312 1.00 88.00 167 ALA A O 1
ATOM 1370 N N . PRO A 1 168 ? -11.685 -2.024 -15.127 1.00 84.12 168 PRO A N 1
ATOM 1371 C CA . PRO A 1 168 ? -12.522 -3.143 -15.535 1.00 84.12 168 PRO A CA 1
ATOM 1372 C C . PRO A 1 168 ? -13.991 -2.975 -15.115 1.00 84.12 168 PRO A C 1
ATOM 1374 O O . PRO A 1 168 ? -14.343 -2.273 -14.162 1.00 84.12 168 PRO A O 1
ATOM 1377 N N . LYS A 1 169 ? -14.896 -3.660 -15.818 1.00 86.31 169 LYS A N 1
ATOM 1378 C CA . LYS A 1 169 ? -16.314 -3.662 -15.441 1.00 86.31 169 LYS A CA 1
ATOM 1379 C C . LYS A 1 169 ? -16.489 -4.356 -14.087 1.00 86.31 169 LYS A C 1
ATOM 1381 O O . LYS A 1 169 ? -16.083 -5.501 -13.923 1.00 86.31 169 LYS A O 1
ATOM 1386 N N . GLY A 1 170 ? -17.164 -3.686 -13.153 1.00 84.38 170 GLY A N 1
ATOM 1387 C CA . GLY A 1 170 ? -17.404 -4.215 -11.806 1.00 84.38 170 GLY A CA 1
ATOM 1388 C C . GLY A 1 170 ? -16.265 -3.964 -10.815 1.00 84.38 170 GLY A C 1
ATOM 1389 O O . GLY A 1 170 ? -16.291 -4.529 -9.725 1.00 84.38 170 GLY A O 1
ATOM 1390 N N . SER A 1 171 ? -15.286 -3.124 -11.162 1.00 84.19 171 SER A N 1
ATOM 1391 C CA . SER A 1 171 ? -14.249 -2.686 -10.227 1.00 84.19 171 SER A CA 1
ATOM 1392 C C . SER A 1 171 ? -14.820 -1.885 -9.055 1.00 84.19 171 SER A C 1
ATOM 1394 O O . SER A 1 171 ? -15.783 -1.131 -9.198 1.00 84.19 171 SER A O 1
ATOM 1396 N N . ALA A 1 172 ? -14.177 -2.023 -7.896 1.00 87.19 172 ALA A N 1
ATOM 1397 C CA . ALA A 1 172 ? -14.374 -1.139 -6.755 1.00 87.19 172 ALA A CA 1
ATOM 1398 C C . ALA A 1 172 ? -13.435 0.073 -6.850 1.00 87.19 172 ALA A C 1
ATOM 1400 O O . ALA A 1 172 ? -12.371 -0.000 -7.466 1.00 87.19 172 ALA A O 1
ATOM 1401 N N . GLY A 1 173 ? -13.822 1.183 -6.219 1.00 87.25 173 GLY A N 1
ATOM 1402 C CA . GLY A 1 173 ? -12.936 2.334 -6.063 1.00 87.25 173 GLY A CA 1
ATOM 1403 C C . GLY A 1 173 ? -11.740 1.991 -5.174 1.00 87.25 173 GLY A C 1
ATOM 1404 O O . GLY A 1 173 ? -11.894 1.324 -4.151 1.00 87.25 173 GLY A O 1
ATOM 1405 N N . GLY A 1 174 ? -10.558 2.465 -5.560 1.00 89.12 174 GLY A N 1
ATOM 1406 C CA . GLY A 1 174 ? -9.323 2.330 -4.797 1.00 89.12 174 GLY A CA 1
ATOM 1407 C C . GLY A 1 174 ? -8.566 3.651 -4.769 1.00 89.12 174 GLY A C 1
ATOM 1408 O O . GLY A 1 174 ? -8.683 4.459 -5.688 1.00 89.12 174 GLY A O 1
ATOM 1409 N N . GLN A 1 175 ? -7.796 3.869 -3.707 1.00 91.69 175 GLN A N 1
ATOM 1410 C CA . GLN A 1 175 ? -6.912 5.021 -3.576 1.00 91.69 175 GLN A CA 1
ATOM 1411 C C . GLN A 1 175 ? -5.528 4.533 -3.164 1.00 91.69 175 GLN A C 1
ATOM 1413 O O . GLN A 1 175 ? -5.380 3.884 -2.126 1.00 91.69 175 GLN A O 1
ATOM 1418 N N . ILE A 1 176 ? -4.515 4.860 -3.965 1.00 93.94 176 ILE A N 1
ATOM 1419 C CA . ILE A 1 176 ? -3.123 4.652 -3.575 1.00 93.94 176 ILE A CA 1
ATOM 1420 C C . ILE A 1 176 ? -2.745 5.739 -2.570 1.00 93.94 176 ILE A C 1
ATOM 1422 O O . ILE A 1 176 ? -2.974 6.926 -2.790 1.00 93.94 176 ILE A O 1
ATOM 1426 N N . VAL A 1 177 ? -2.166 5.325 -1.447 1.00 94.19 177 VAL A N 1
ATOM 1427 C CA . VAL A 1 177 ? -1.639 6.222 -0.416 1.00 94.19 177 VAL A CA 1
ATOM 1428 C C . VAL A 1 177 ? -0.205 5.830 -0.102 1.00 94.19 177 VAL A C 1
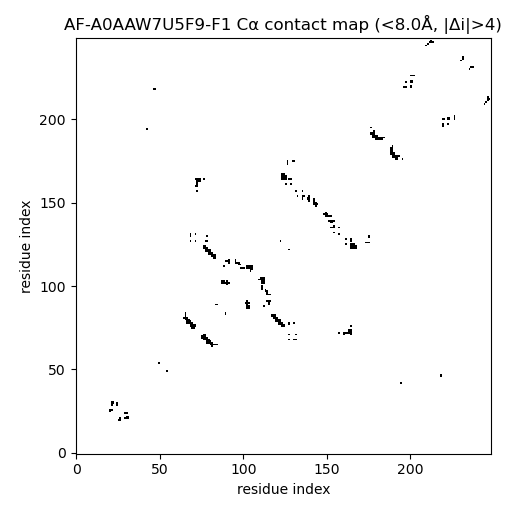ATOM 1430 O O . VAL A 1 177 ? 0.138 4.648 -0.094 1.00 94.19 177 VAL A O 1
ATOM 1433 N N . ARG A 1 178 ? 0.644 6.819 0.177 1.00 94.25 178 ARG A N 1
ATOM 1434 C CA . ARG A 1 178 ? 2.059 6.597 0.491 1.00 94.25 178 ARG A CA 1
ATOM 1435 C C . ARG A 1 178 ? 2.549 7.495 1.624 1.00 94.25 178 ARG A C 1
ATOM 1437 O O . ARG A 1 178 ? 1.838 8.382 2.099 1.00 94.25 178 ARG A O 1
ATOM 1444 N N . THR A 1 179 ? 3.773 7.231 2.067 1.00 92.62 179 THR A N 1
ATOM 1445 C CA . THR A 1 179 ? 4.517 8.070 3.010 1.00 92.62 179 THR A CA 1
ATOM 1446 C C . THR A 1 179 ? 5.852 8.429 2.366 1.00 92.62 179 THR A C 1
ATOM 1448 O O . THR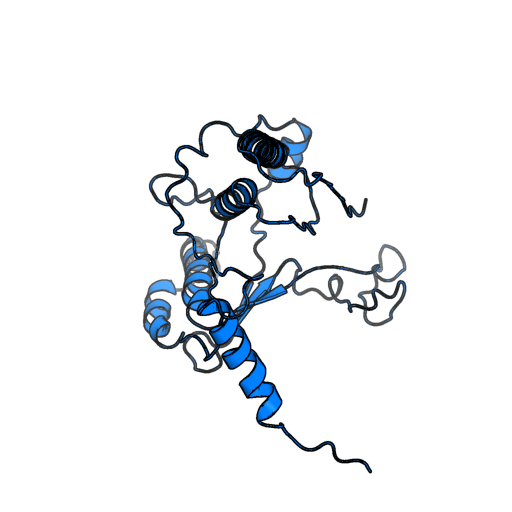 A 1 179 ? 6.717 7.569 2.236 1.00 92.62 179 THR A O 1
ATOM 1451 N N . ARG A 1 180 ? 6.009 9.693 1.965 1.00 90.56 180 ARG A N 1
ATOM 1452 C CA . ARG A 1 180 ? 7.226 10.274 1.375 1.00 90.56 180 ARG A CA 1
ATOM 1453 C C . ARG A 1 180 ? 7.527 11.593 2.090 1.00 90.56 180 ARG A C 1
ATOM 1455 O O . ARG A 1 180 ? 7.197 12.669 1.601 1.00 90.56 180 ARG A O 1
ATOM 1462 N N . PRO A 1 181 ? 8.080 11.547 3.315 1.00 87.44 181 PRO A N 1
ATOM 1463 C CA . PRO A 1 181 ? 8.244 12.741 4.143 1.00 87.44 181 PRO A CA 1
ATOM 1464 C C . PRO A 1 181 ? 9.282 13.737 3.597 1.00 87.44 181 PRO A C 1
ATOM 1466 O O . PRO A 1 181 ? 9.391 14.836 4.145 1.00 87.44 181 PRO A O 1
ATOM 1469 N N . ASP A 1 182 ? 10.038 13.345 2.568 1.00 87.56 182 ASP A N 1
ATOM 1470 C CA . ASP A 1 182 ? 10.905 14.178 1.729 1.00 87.56 182 ASP A CA 1
ATOM 1471 C C . ASP A 1 182 ? 10.124 15.041 0.721 1.00 87.56 182 ASP A C 1
ATOM 1473 O O . ASP A 1 182 ? 10.632 16.065 0.266 1.00 87.56 182 ASP A O 1
ATOM 1477 N N . LYS A 1 183 ? 8.881 14.663 0.403 1.00 88.62 183 LYS A N 1
ATOM 1478 C CA . LYS A 1 183 ? 7.973 15.381 -0.495 1.00 88.62 183 LYS A CA 1
ATOM 1479 C C . LYS A 1 183 ? 6.916 16.157 0.287 1.00 88.62 183 LYS A C 1
ATOM 1481 O O . LYS A 1 183 ? 6.688 15.936 1.484 1.00 88.62 183 LYS A O 1
ATOM 1486 N N . GLN A 1 184 ? 6.257 17.083 -0.407 1.00 86.62 184 GLN A N 1
ATOM 1487 C CA . GLN A 1 184 ? 5.141 17.849 0.134 1.00 86.62 184 GLN A CA 1
ATOM 1488 C C . GLN A 1 184 ? 3.900 17.744 -0.749 1.00 86.62 184 GLN A C 1
ATOM 1490 O O . GLN A 1 184 ? 3.990 17.851 -1.966 1.00 86.62 184 GLN A O 1
ATOM 1495 N N . VAL A 1 185 ? 2.739 17.616 -0.112 1.00 79.12 185 VAL A N 1
ATOM 1496 C CA . VAL A 1 185 ? 1.410 17.675 -0.729 1.00 79.12 185 VAL A CA 1
ATOM 1497 C C . VAL A 1 185 ? 0.596 18.704 0.051 1.00 79.12 185 VAL A C 1
ATOM 1499 O O . VAL A 1 185 ? 0.558 18.660 1.282 1.00 79.12 185 VAL A O 1
ATOM 1502 N N . ASN A 1 186 ? -0.016 19.670 -0.642 1.00 81.75 186 ASN A N 1
ATOM 1503 C CA . ASN A 1 186 ? -0.800 20.756 -0.029 1.00 81.75 186 ASN A CA 1
ATOM 1504 C C . ASN A 1 186 ? -0.050 21.494 1.105 1.00 81.75 186 ASN A C 1
ATOM 1506 O O . ASN A 1 186 ? -0.607 21.762 2.170 1.00 81.75 186 ASN A O 1
ATOM 1510 N N . GLY A 1 187 ? 1.245 21.770 0.894 1.00 84.06 187 GLY A N 1
ATOM 1511 C CA . GLY A 1 187 ? 2.109 22.476 1.852 1.00 84.06 187 GLY A CA 1
ATOM 1512 C C . GLY A 1 187 ? 2.500 21.669 3.098 1.00 84.06 187 GLY A C 1
ATOM 1513 O O . GLY A 1 187 ? 2.896 22.251 4.107 1.00 84.06 187 GLY A O 1
ATOM 1514 N N . ARG A 1 188 ? 2.348 20.337 3.082 1.00 81.69 188 ARG A N 1
ATOM 1515 C CA . ARG A 1 188 ? 2.633 19.454 4.227 1.00 81.69 188 ARG A CA 1
ATOM 1516 C C . ARG A 1 188 ? 3.426 18.228 3.792 1.00 81.69 188 ARG A C 1
ATOM 1518 O O . ARG A 1 188 ? 3.288 17.782 2.662 1.00 81.69 188 ARG A O 1
ATOM 1525 N N . LYS A 1 189 ? 4.224 17.650 4.702 1.00 87.44 189 LYS A N 1
ATOM 1526 C CA . LYS A 1 189 ? 4.946 16.387 4.450 1.00 87.44 189 LYS A CA 1
ATOM 1527 C C . LYS A 1 189 ? 3.977 15.285 4.037 1.00 87.44 189 LYS A C 1
ATOM 1529 O O . LYS A 1 189 ? 2.982 15.067 4.732 1.00 87.44 189 LYS A O 1
ATOM 1534 N N . GLU A 1 190 ? 4.312 14.552 2.984 1.00 88.69 190 GLU A N 1
ATOM 1535 C CA . GLU A 1 190 ? 3.445 13.497 2.471 1.00 88.69 190 GLU A CA 1
ATOM 1536 C C . GLU A 1 190 ? 3.404 12.296 3.429 1.00 88.69 190 GLU A C 1
ATOM 1538 O O . GLU A 1 190 ? 4.365 11.533 3.578 1.00 88.69 190 GLU A O 1
ATOM 1543 N N . LYS A 1 191 ? 2.274 12.151 4.124 1.00 90.56 191 LYS A N 1
ATOM 1544 C CA . LYS A 1 191 ? 2.009 11.098 5.116 1.00 90.56 191 LYS A CA 1
ATOM 1545 C C . LYS A 1 191 ? 0.583 10.578 4.939 1.00 90.56 191 LYS A C 1
ATOM 1547 O O . LYS A 1 191 ? -0.188 10.498 5.896 1.00 90.56 191 LYS A O 1
ATOM 1552 N N . GLU A 1 192 ? 0.213 10.260 3.706 1.00 89.06 192 GLU A N 1
ATOM 1553 C CA . GLU A 1 192 ? -1.169 9.948 3.339 1.00 89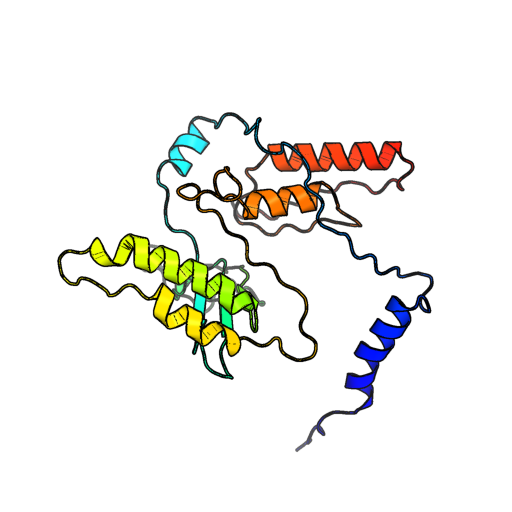.06 192 GLU A CA 1
ATOM 1554 C C . GLU A 1 192 ? -1.651 8.625 3.937 1.00 89.06 192 GLU A C 1
ATOM 1556 O O . GLU A 1 192 ? -2.809 8.533 4.339 1.00 89.06 192 GLU A O 1
ATOM 1561 N N . ILE A 1 193 ? -0.754 7.649 4.138 1.00 92.00 193 ILE A N 1
ATOM 1562 C CA . ILE A 1 193 ? -1.074 6.428 4.903 1.00 92.00 193 ILE A CA 1
ATOM 1563 C C . ILE A 1 193 ? -1.556 6.805 6.312 1.00 92.00 193 ILE A C 1
ATOM 1565 O O . ILE A 1 193 ? -2.610 6.355 6.756 1.00 92.00 193 ILE A O 1
ATOM 1569 N N . ARG A 1 194 ? -0.838 7.700 7.008 1.00 89.56 194 ARG A N 1
ATOM 1570 C CA . ARG A 1 194 ? -1.237 8.189 8.341 1.00 89.56 194 ARG A CA 1
ATOM 1571 C C . ARG A 1 194 ? -2.612 8.856 8.298 1.00 89.56 194 ARG A C 1
ATOM 1573 O O . ARG A 1 194 ? -3.427 8.627 9.190 1.00 89.56 194 ARG A O 1
ATOM 1580 N N . ARG A 1 195 ? -2.875 9.680 7.276 1.00 86.94 195 ARG A N 1
ATOM 1581 C CA . ARG A 1 195 ? -4.168 10.361 7.109 1.00 86.94 195 ARG A CA 1
ATOM 1582 C C . ARG A 1 195 ? -5.308 9.358 6.911 1.00 86.94 195 ARG A C 1
ATOM 1584 O O . ARG A 1 195 ? -6.333 9.499 7.572 1.00 86.94 195 ARG A O 1
ATOM 1591 N N . ALA A 1 196 ? -5.105 8.327 6.092 1.00 89.38 196 ALA A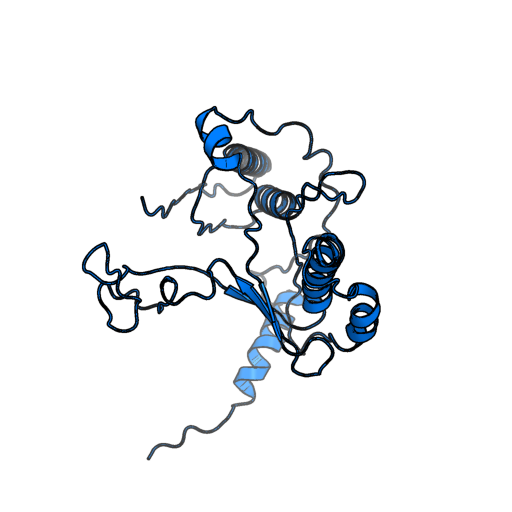 N 1
ATOM 1592 C CA . ALA A 1 196 ? -6.084 7.260 5.886 1.00 89.38 196 ALA A CA 1
ATOM 1593 C C . ALA A 1 196 ? -6.407 6.516 7.195 1.00 89.38 196 ALA A C 1
ATOM 1595 O O . ALA A 1 196 ? -7.577 6.333 7.529 1.00 89.38 196 ALA A O 1
ATOM 1596 N N . TYR A 1 197 ? -5.392 6.178 8.001 1.00 91.00 197 TYR A N 1
ATOM 1597 C CA . TYR A 1 197 ? -5.611 5.589 9.327 1.00 91.00 197 TYR A CA 1
ATOM 1598 C C . TYR A 1 197 ? -6.434 6.514 10.239 1.00 91.00 197 TYR A C 1
ATOM 1600 O O . TYR A 1 197 ? -7.388 6.054 10.867 1.00 91.00 197 TYR A O 1
ATOM 1608 N N . MET A 1 198 ? -6.130 7.815 10.303 1.00 88.69 198 MET A N 1
ATOM 1609 C CA . MET A 1 198 ? -6.920 8.760 11.114 1.00 88.69 198 MET A CA 1
ATOM 1610 C C . MET A 1 198 ? -8.371 8.878 10.632 1.00 88.69 198 MET A C 1
ATOM 1612 O O . MET A 1 198 ? -9.286 8.941 11.451 1.00 88.69 198 MET A O 1
ATOM 1616 N N . GLN A 1 199 ? -8.606 8.821 9.320 1.00 86.06 199 GLN A N 1
ATOM 1617 C CA . GLN A 1 199 ? -9.957 8.804 8.765 1.00 86.06 199 GLN A CA 1
ATOM 1618 C C . GLN A 1 199 ? -10.739 7.554 9.197 1.00 86.06 199 GLN A C 1
ATOM 1620 O O . GLN A 1 199 ? -11.924 7.665 9.516 1.00 86.06 199 GLN A O 1
ATOM 1625 N N . ILE A 1 200 ? -10.087 6.387 9.256 1.00 85.88 200 ILE A N 1
ATOM 1626 C CA . ILE A 1 200 ? -10.691 5.150 9.779 1.00 85.88 200 ILE A CA 1
ATOM 1627 C C . ILE A 1 200 ? -11.022 5.298 11.269 1.00 85.88 200 ILE A C 1
ATOM 1629 O O . ILE A 1 200 ? -12.113 4.915 11.681 1.00 85.88 200 ILE A O 1
ATOM 1633 N N . ALA A 1 201 ? -10.130 5.895 12.069 1.00 86.00 201 ALA A N 1
ATOM 1634 C CA . ALA A 1 201 ? -10.382 6.137 13.494 1.00 86.00 201 ALA A CA 1
ATOM 1635 C C . ALA A 1 201 ? -11.576 7.072 13.738 1.00 86.00 201 ALA A C 1
ATOM 1637 O O . ALA A 1 201 ? -12.311 6.883 14.706 1.00 86.00 201 ALA A O 1
ATOM 1638 N N . ALA A 1 202 ? -11.781 8.053 12.857 1.00 84.00 202 ALA A N 1
ATOM 1639 C CA . ALA A 1 202 ? -12.871 9.017 12.960 1.00 84.00 202 ALA A CA 1
ATOM 1640 C C . ALA A 1 202 ? -14.235 8.482 12.510 1.00 84.00 202 ALA A C 1
ATOM 1642 O O . ALA A 1 202 ? -15.265 9.033 12.895 1.00 84.00 202 ALA A O 1
ATOM 1643 N N . ASN A 1 203 ? -14.254 7.438 11.679 1.00 78.88 203 ASN A N 1
ATOM 1644 C CA . ASN A 1 203 ? -15.463 6.981 10.997 1.00 78.88 203 ASN A CA 1
ATOM 1645 C C . ASN A 1 203 ? -15.704 5.454 11.057 1.00 78.88 203 ASN A C 1
ATOM 1647 O O . ASN A 1 203 ? -16.152 4.890 10.054 1.00 78.88 203 ASN A O 1
ATOM 1651 N N . PRO A 1 204 ? -15.435 4.744 12.172 1.00 74.12 204 PRO A N 1
ATOM 1652 C CA . PRO A 1 204 ? -15.759 3.327 12.244 1.00 74.12 204 PRO A CA 1
ATOM 1653 C C . PRO A 1 204 ? -17.277 3.128 12.333 1.00 74.12 204 PRO A C 1
ATOM 1655 O O . PRO A 1 204 ? -17.953 3.788 13.117 1.00 74.12 204 PRO A O 1
ATOM 1658 N N . HIS A 1 205 ? -17.818 2.197 11.543 1.00 67.75 205 HIS A N 1
ATOM 1659 C CA . HIS A 1 205 ? -19.258 1.906 11.536 1.00 67.75 205 HIS A CA 1
ATOM 1660 C C . HIS A 1 205 ? -19.658 0.709 12.405 1.00 67.75 205 HIS A C 1
ATOM 1662 O O . HIS A 1 205 ? -20.752 0.706 12.959 1.00 67.75 205 HIS A O 1
ATOM 1668 N N . ARG A 1 206 ? -18.821 -0.334 12.487 1.00 71.44 206 ARG A N 1
ATOM 1669 C CA . ARG A 1 206 ? -19.135 -1.565 13.240 1.00 71.44 206 ARG A CA 1
ATOM 1670 C C . ARG A 1 206 ? -17.926 -2.101 13.995 1.00 71.44 206 ARG A C 1
ATOM 1672 O O . ARG A 1 206 ? -17.958 -2.207 15.210 1.00 71.44 206 ARG A O 1
ATOM 1679 N N . TYR A 1 207 ? -16.852 -2.410 13.277 1.00 71.56 207 TYR A N 1
ATOM 1680 C CA . TYR A 1 207 ? -15.598 -2.886 13.856 1.00 71.56 207 TYR A CA 1
ATOM 1681 C C . TYR A 1 207 ? -14.410 -2.398 13.024 1.00 71.56 207 TYR A C 1
ATOM 1683 O O . TYR A 1 207 ? -14.564 -2.048 11.853 1.00 71.56 207 TYR A O 1
ATOM 1691 N N . ILE A 1 208 ? -13.226 -2.398 13.636 1.00 77.31 208 ILE A N 1
ATOM 1692 C CA . ILE A 1 208 ? -11.944 -2.207 12.955 1.00 77.31 208 ILE A CA 1
ATOM 1693 C C . ILE A 1 208 ? -11.151 -3.503 13.136 1.00 77.31 208 ILE A C 1
ATOM 1695 O O . ILE A 1 208 ? -10.884 -3.906 14.266 1.00 77.31 208 ILE A O 1
ATOM 1699 N N . LEU A 1 209 ? -10.783 -4.156 12.032 1.00 81.31 209 LEU A N 1
ATOM 1700 C CA . LEU A 1 209 ? -9.858 -5.289 12.041 1.00 81.31 209 LEU A CA 1
ATOM 1701 C C . LEU A 1 209 ? -8.470 -4.794 11.640 1.00 81.31 209 LEU A C 1
ATOM 1703 O O . LEU A 1 209 ? -8.322 -4.133 10.614 1.00 81.31 209 LEU A O 1
ATOM 1707 N N . ILE A 1 210 ? -7.462 -5.138 12.437 1.00 80.88 210 ILE A N 1
ATOM 1708 C CA . ILE A 1 210 ? -6.067 -4.806 12.159 1.00 80.88 210 ILE A CA 1
ATOM 1709 C C . ILE A 1 210 ? -5.268 -6.094 12.195 1.00 80.88 210 ILE A C 1
ATOM 1711 O O . ILE A 1 210 ? -5.244 -6.787 13.211 1.00 80.88 210 ILE A O 1
ATOM 1715 N N . VAL A 1 211 ? -4.578 -6.370 11.098 1.00 82.81 211 VAL A N 1
ATOM 1716 C CA . VAL A 1 211 ? -3.513 -7.363 11.047 1.00 82.81 211 VAL A CA 1
ATOM 1717 C C . VAL A 1 211 ? -2.269 -6.598 10.632 1.00 82.81 211 VAL A C 1
ATOM 1719 O O . VAL A 1 211 ? -2.220 -6.058 9.532 1.00 82.81 211 VAL A O 1
ATOM 1722 N N . ASN A 1 212 ? -1.319 -6.442 11.551 1.00 84.31 212 ASN A N 1
ATOM 1723 C CA . ASN A 1 212 ? -0.108 -5.671 11.299 1.00 84.31 212 ASN A CA 1
ATOM 1724 C C . ASN A 1 212 ? 1.062 -6.237 12.101 1.00 84.31 212 ASN A C 1
ATOM 1726 O O . ASN A 1 212 ? 0.867 -6.697 13.225 1.00 84.31 212 ASN A O 1
ATOM 1730 N N . GLN A 1 213 ? 2.272 -6.143 11.550 1.00 79.75 213 GLN A N 1
ATOM 1731 C CA . GLN A 1 213 ? 3.495 -6.578 12.231 1.00 79.75 213 GLN A CA 1
ATOM 1732 C C . GLN A 1 213 ? 3.763 -5.766 13.508 1.00 79.75 213 GLN A C 1
ATOM 1734 O O . GLN A 1 213 ? 4.239 -6.307 14.501 1.00 79.75 213 GLN A O 1
ATOM 1739 N N . TYR A 1 214 ? 3.427 -4.472 13.492 1.00 77.12 214 TYR A N 1
ATOM 1740 C CA . TYR A 1 214 ? 3.645 -3.562 14.614 1.00 77.12 214 TYR A CA 1
ATOM 1741 C C . TYR A 1 214 ? 2.358 -2.859 15.034 1.00 77.12 214 TYR A C 1
ATOM 1743 O O . TYR A 1 214 ? 1.563 -2.414 14.206 1.00 77.12 214 TYR A O 1
ATOM 1751 N N . PHE A 1 215 ? 2.185 -2.668 16.339 1.00 77.94 215 PHE A N 1
ATOM 1752 C CA . PHE A 1 215 ? 1.098 -1.864 16.890 1.00 77.94 215 PHE A CA 1
ATOM 1753 C C . PHE A 1 215 ? 1.636 -0.791 17.841 1.00 77.94 215 PHE A C 1
ATOM 1755 O O . PHE A 1 215 ? 1.425 -0.828 19.048 1.00 77.94 215 PHE A O 1
ATOM 1762 N N . GLN A 1 216 ? 2.383 0.157 17.273 1.00 74.69 216 GLN A N 1
ATOM 1763 C CA . GLN A 1 216 ? 3.192 1.135 18.013 1.00 74.69 216 GLN A CA 1
ATOM 1764 C C . GLN A 1 216 ? 2.737 2.587 17.786 1.00 74.69 216 GLN A C 1
ATOM 1766 O O . GLN A 1 216 ? 3.534 3.513 17.857 1.00 74.69 216 GLN A O 1
ATOM 1771 N N . TYR A 1 217 ? 1.448 2.816 17.499 1.00 77.81 217 TYR A N 1
ATOM 1772 C CA . TYR A 1 217 ? 0.924 4.170 17.286 1.00 77.81 217 TYR A CA 1
ATOM 1773 C C . TYR A 1 217 ? -0.166 4.537 18.295 1.00 77.81 217 TYR A C 1
ATOM 1775 O O . TYR A 1 217 ? -1.359 4.579 17.989 1.00 77.81 217 TYR A O 1
ATOM 1783 N N . ALA A 1 218 ? 0.267 4.814 19.530 1.00 78.00 218 ALA A N 1
ATOM 1784 C CA . ALA A 1 218 ? -0.611 5.106 20.664 1.00 78.00 218 ALA A CA 1
ATOM 1785 C C . ALA A 1 218 ? -1.580 6.267 20.391 1.00 78.00 218 ALA A C 1
ATOM 1787 O O . ALA A 1 218 ? -2.745 6.205 20.793 1.00 78.00 218 ALA A O 1
ATOM 1788 N N . ARG A 1 219 ? -1.136 7.297 19.657 1.00 83.75 219 ARG A N 1
ATOM 1789 C CA . ARG A 1 219 ? -1.994 8.411 19.239 1.00 83.75 219 ARG A CA 1
ATOM 1790 C C . ARG A 1 219 ? -3.242 7.942 18.504 1.00 83.75 219 ARG A C 1
ATOM 1792 O O . ARG A 1 219 ? -4.337 8.365 18.856 1.00 83.75 219 ARG A O 1
ATOM 1799 N N . TRP A 1 220 ? -3.101 7.046 17.535 1.00 85.56 220 TRP A N 1
ATOM 1800 C CA . TRP A 1 220 ? -4.239 6.542 16.770 1.00 85.56 220 TRP A CA 1
ATOM 1801 C C . TRP A 1 220 ? -5.245 5.789 17.649 1.00 85.56 220 TRP A C 1
ATOM 1803 O O . TRP A 1 220 ? -6.452 5.974 17.513 1.00 85.56 220 TRP A O 1
ATOM 1813 N N . VAL A 1 221 ? -4.763 5.031 18.639 1.00 82.62 221 VAL A N 1
ATOM 1814 C CA . VAL A 1 221 ? -5.627 4.374 19.635 1.00 82.62 221 VAL A CA 1
ATOM 1815 C C . VAL A 1 221 ? -6.399 5.398 20.473 1.00 82.62 221 VAL A C 1
ATOM 1817 O O . VAL A 1 221 ? -7.583 5.199 20.753 1.00 82.62 221 VAL A O 1
ATOM 1820 N N . ARG A 1 222 ? -5.760 6.508 20.870 1.00 84.25 222 ARG A N 1
ATOM 1821 C CA . ARG A 1 222 ? -6.442 7.599 21.587 1.00 84.25 222 ARG A CA 1
ATOM 1822 C C . ARG A 1 222 ? -7.497 8.277 20.714 1.00 84.25 222 ARG A C 1
ATOM 1824 O O . ARG A 1 222 ? -8.575 8.567 21.224 1.00 84.25 222 ARG A O 1
ATOM 1831 N N . GLU A 1 223 ? -7.234 8.459 19.420 1.00 86.00 223 GLU A N 1
ATOM 1832 C CA . GLU A 1 223 ? -8.227 8.993 18.479 1.00 86.00 223 GLU A CA 1
ATOM 1833 C C . GLU A 1 223 ? -9.442 8.070 18.341 1.00 86.00 223 GLU A C 1
ATOM 1835 O O . GLU A 1 223 ? -10.570 8.545 18.451 1.00 86.00 223 GLU A O 1
ATOM 1840 N N . ILE A 1 224 ? -9.244 6.751 18.220 1.00 83.88 224 ILE A N 1
ATOM 1841 C CA . ILE A 1 224 ? -10.360 5.787 18.221 1.00 83.88 224 ILE A CA 1
ATOM 1842 C C . ILE A 1 224 ? -11.198 5.934 19.489 1.00 83.88 224 ILE A C 1
ATOM 1844 O O . ILE A 1 224 ? -12.418 6.060 19.411 1.00 83.88 224 ILE A O 1
ATOM 1848 N N . LYS A 1 225 ? -10.551 5.946 20.664 1.00 82.19 225 LYS A N 1
ATOM 1849 C CA . LYS A 1 225 ? -11.248 6.096 21.951 1.00 82.19 225 LYS A CA 1
ATOM 1850 C C . LYS A 1 225 ? -12.032 7.406 22.012 1.00 82.19 225 LYS A C 1
ATOM 1852 O O . LYS A 1 225 ? -13.175 7.404 22.455 1.00 82.19 225 LYS A O 1
ATOM 1857 N N . ARG A 1 226 ? -11.442 8.511 21.545 1.00 85.12 226 ARG A N 1
ATOM 1858 C CA . ARG A 1 226 ? -12.088 9.828 21.497 1.00 85.12 226 ARG A CA 1
ATOM 1859 C C . ARG A 1 226 ? -13.351 9.801 20.635 1.00 85.12 226 ARG A C 1
ATOM 1861 O O . ARG A 1 226 ? -14.409 10.210 21.108 1.00 85.12 226 ARG A O 1
ATOM 1868 N N . HIS A 1 227 ? -13.253 9.300 19.404 1.00 83.81 227 HIS A N 1
ATOM 1869 C CA . HIS A 1 227 ? -14.385 9.234 18.476 1.00 83.81 227 HIS A CA 1
ATOM 1870 C C . HIS A 1 227 ? -15.485 8.287 18.957 1.00 83.81 227 HIS A C 1
ATOM 1872 O O . HIS A 1 227 ? -16.665 8.624 18.884 1.00 83.81 227 HIS A O 1
ATOM 1878 N N . PHE A 1 228 ? -15.105 7.144 19.521 1.00 79.38 228 PHE A N 1
ATOM 1879 C CA . PHE A 1 228 ? -16.041 6.197 20.112 1.00 79.38 228 PHE A CA 1
ATOM 1880 C C . PHE A 1 228 ? -16.801 6.792 21.312 1.00 79.38 228 PHE A C 1
ATOM 1882 O O . PHE A 1 228 ? -18.025 6.685 21.379 1.00 79.38 228 PHE A O 1
ATOM 1889 N N . SER A 1 229 ? -16.109 7.480 22.228 1.00 81.69 229 SER A N 1
ATOM 1890 C CA . SER A 1 229 ? -16.752 8.163 23.360 1.00 81.69 229 SER A CA 1
ATOM 1891 C C . SER A 1 229 ? -17.727 9.251 22.902 1.00 81.69 229 SER A C 1
ATOM 1893 O O . SER A 1 229 ? -18.824 9.352 23.447 1.00 81.69 229 SER A O 1
ATOM 1895 N N . ALA A 1 230 ? -17.362 10.032 21.878 1.00 81.38 230 ALA A N 1
ATOM 1896 C CA . ALA A 1 230 ? -18.245 11.044 21.301 1.00 81.38 230 ALA A CA 1
ATOM 1897 C C . ALA A 1 230 ? -19.504 10.421 20.669 1.00 81.38 230 ALA A C 1
ATOM 1899 O O . ALA A 1 230 ? -20.606 10.923 20.876 1.00 81.38 230 ALA A O 1
ATOM 1900 N N . ALA A 1 231 ? -19.364 9.295 19.961 1.00 75.19 231 ALA A N 1
ATOM 1901 C CA . ALA A 1 231 ? -20.499 8.571 19.389 1.00 75.19 231 ALA A CA 1
ATOM 1902 C C . ALA A 1 231 ? -21.447 8.017 20.472 1.00 75.19 231 ALA A C 1
ATOM 1904 O O . ALA A 1 231 ? -22.664 8.132 20.332 1.00 75.19 231 ALA A O 1
ATOM 1905 N N . LYS A 1 232 ? -20.908 7.491 21.586 1.00 73.88 232 LYS A N 1
ATOM 1906 C CA . LYS A 1 232 ? -21.716 7.066 22.747 1.00 73.88 232 LYS A CA 1
ATOM 1907 C C . LYS A 1 232 ? -22.508 8.224 23.362 1.00 73.88 232 LYS A C 1
ATOM 1909 O O . LYS A 1 232 ? -23.681 8.056 23.674 1.00 73.88 232 LYS A O 1
ATOM 1914 N N . GLN A 1 233 ? -21.901 9.405 23.504 1.00 76.12 233 GLN A N 1
ATOM 1915 C CA . GLN A 1 233 ? -22.589 10.593 24.036 1.00 76.12 233 GLN A CA 1
ATOM 1916 C C . GLN A 1 233 ? -23.748 11.070 23.144 1.00 76.12 233 GLN A C 1
ATOM 1918 O O . GLN A 1 233 ? -24.687 11.680 23.643 1.00 76.12 233 GLN A O 1
ATOM 1923 N N . GLN A 1 234 ? -23.706 10.774 21.842 1.00 71.69 234 GLN A N 1
ATOM 1924 C CA . GLN A 1 234 ? -24.739 11.141 20.866 1.00 71.69 234 GLN A CA 1
ATOM 1925 C C . GLN A 1 234 ? -25.842 10.077 20.705 1.00 71.69 234 GLN A C 1
ATOM 1927 O O . GLN A 1 234 ? -26.632 10.154 19.767 1.00 71.69 234 GLN A O 1
ATOM 1932 N N . GLY A 1 235 ? -25.907 9.083 21.597 1.00 65.12 235 GLY A N 1
ATOM 1933 C CA . GLY A 1 235 ? -26.934 8.037 21.561 1.00 65.12 235 GLY A CA 1
ATOM 1934 C C . GLY A 1 235 ? -26.623 6.871 20.621 1.00 65.12 235 GLY A C 1
ATOM 1935 O O . GLY A 1 235 ? -27.526 6.111 20.281 1.00 65.12 235 GLY A O 1
ATOM 1936 N N . GLY A 1 236 ? -25.364 6.707 20.194 1.00 60.97 236 GLY A N 1
ATOM 1937 C CA . GLY A 1 236 ? -24.931 5.473 19.539 1.00 60.97 236 GLY A CA 1
ATOM 1938 C C . GLY A 1 236 ? -25.124 4.272 20.470 1.00 60.97 236 GLY A C 1
ATOM 1939 O O . GLY A 1 236 ? -24.837 4.371 21.665 1.00 60.97 236 GLY A O 1
ATOM 1940 N N . GLU A 1 237 ? -25.610 3.147 19.933 1.00 57.38 237 GLU A N 1
ATOM 1941 C CA . GLU A 1 237 ? -25.768 1.912 20.709 1.00 57.38 237 GLU A CA 1
ATOM 1942 C C . GLU A 1 237 ? -24.465 1.553 21.432 1.00 57.38 237 GLU A C 1
ATOM 1944 O O . GLU A 1 237 ? -23.361 1.778 20.923 1.00 57.38 237 GLU A O 1
ATOM 1949 N N . ALA A 1 238 ? -24.592 0.992 22.635 1.00 50.59 238 ALA A N 1
ATOM 1950 C CA . ALA A 1 238 ? -23.468 0.552 23.447 1.00 50.59 238 ALA A CA 1
ATOM 1951 C C . ALA A 1 238 ? -22.789 -0.682 22.824 1.00 50.59 238 ALA A C 1
ATOM 1953 O O . ALA A 1 238 ? -22.869 -1.780 23.355 1.00 50.59 238 ALA A O 1
ATOM 1954 N N . ALA A 1 239 ? -22.108 -0.517 21.692 1.00 52.84 239 ALA A N 1
ATOM 1955 C CA . ALA A 1 239 ? -21.120 -1.488 21.253 1.00 52.84 239 ALA A CA 1
ATOM 1956 C C . ALA A 1 239 ? -19.910 -1.386 22.187 1.00 52.84 239 ALA A C 1
ATOM 1958 O O . ALA A 1 239 ? -19.536 -0.285 22.593 1.00 52.84 239 ALA A O 1
ATOM 1959 N N . ASP A 1 240 ? -19.297 -2.510 22.536 1.00 52.22 240 ASP A N 1
ATOM 1960 C CA . ASP A 1 240 ? -18.039 -2.534 23.274 1.00 52.22 240 ASP A CA 1
ATOM 1961 C C . ASP A 1 240 ? -16.851 -2.402 22.315 1.00 52.22 240 ASP A C 1
ATOM 1963 O O . ASP A 1 240 ? -16.815 -2.992 21.233 1.00 52.22 240 ASP A O 1
ATOM 1967 N N . LEU A 1 241 ? -15.850 -1.611 22.710 1.00 49.72 241 LEU A N 1
ATOM 1968 C CA . LEU A 1 241 ? -14.600 -1.496 21.967 1.00 49.72 241 LEU A CA 1
ATOM 1969 C C . LEU A 1 241 ? -13.651 -2.613 22.410 1.00 49.72 241 LEU A C 1
ATOM 1971 O O . LEU A 1 241 ? -13.009 -2.516 23.455 1.00 49.72 241 LEU A O 1
ATOM 1975 N N . HIS A 1 242 ? -13.532 -3.658 21.595 1.00 44.94 242 HIS A N 1
ATOM 1976 C CA . HIS A 1 242 ? -12.585 -4.746 21.825 1.00 44.94 242 HIS A CA 1
ATOM 1977 C C . HIS A 1 242 ? -11.345 -4.588 20.942 1.00 44.94 242 HIS A C 1
ATOM 1979 O O . HIS A 1 242 ? -11.437 -4.618 19.716 1.00 44.94 242 HIS A O 1
ATOM 1985 N N . PHE A 1 243 ? -10.166 -4.485 21.559 1.00 42.53 243 PHE A N 1
ATOM 1986 C CA . PHE A 1 243 ? -8.893 -4.638 20.856 1.00 42.53 243 PHE A CA 1
ATOM 1987 C C . PHE A 1 243 ? -8.421 -6.083 21.004 1.00 42.53 243 PHE A C 1
ATOM 1989 O O . PHE A 1 243 ? -8.157 -6.538 22.115 1.00 42.53 243 PHE A O 1
ATOM 1996 N N . ARG A 1 244 ? -8.297 -6.806 19.888 1.00 39.25 244 ARG A N 1
ATOM 1997 C CA . ARG A 1 244 ? -7.579 -8.085 19.842 1.00 39.25 244 ARG A CA 1
ATOM 1998 C C . ARG A 1 244 ? -6.313 -7.895 19.028 1.00 39.25 244 ARG A C 1
ATOM 2000 O O . ARG A 1 244 ? -6.377 -7.618 17.835 1.00 39.25 244 ARG A O 1
ATOM 2007 N N . LEU A 1 245 ? -5.175 -8.013 19.701 1.00 38.22 245 LEU A N 1
ATOM 2008 C CA . LEU A 1 245 ? -3.860 -7.959 19.083 1.00 38.22 245 LEU A CA 1
ATOM 2009 C C . LEU A 1 245 ? -3.380 -9.383 18.846 1.00 38.22 245 LEU A C 1
ATOM 2011 O O . LEU A 1 245 ? -3.178 -10.138 19.792 1.00 38.22 245 LEU A O 1
ATOM 2015 N N . TYR A 1 246 ? -3.184 -9.730 17.580 1.00 38.34 246 TYR A N 1
ATOM 2016 C CA . TYR A 1 246 ? -2.479 -10.942 17.186 1.00 38.34 246 TYR A CA 1
ATOM 2017 C C . TYR A 1 246 ? -1.039 -10.544 16.860 1.00 38.34 246 TYR A C 1
ATOM 2019 O O . TYR A 1 246 ? -0.699 -10.288 15.710 1.00 38.34 246 TYR A O 1
ATOM 2027 N N . SER A 1 247 ? -0.220 -10.395 17.901 1.00 32.12 247 SER A N 1
ATOM 2028 C CA . SER A 1 247 ? 1.208 -10.100 17.769 1.00 32.12 247 SER A CA 1
ATOM 2029 C C . SER A 1 247 ? 1.993 -11.404 17.839 1.00 32.12 247 SER A C 1
ATOM 2031 O O . SER A 1 247 ? 1.865 -12.133 18.820 1.00 32.12 247 SER A O 1
ATOM 2033 N N . ARG A 1 248 ? 2.833 -11.683 16.838 1.00 34.69 248 ARG A N 1
ATOM 2034 C CA . ARG A 1 248 ? 3.937 -12.635 17.006 1.00 34.69 248 ARG A CA 1
ATOM 2035 C C . ARG A 1 248 ? 5.095 -11.884 17.654 1.00 34.69 248 ARG A C 1
ATOM 2037 O O . ARG A 1 248 ? 5.745 -11.085 16.988 1.00 34.69 248 ARG A O 1
ATOM 2044 N N . THR A 1 249 ? 5.275 -12.082 18.955 1.00 30.20 249 THR A N 1
ATOM 2045 C CA . THR A 1 249 ? 6.589 -11.918 19.592 1.00 30.20 249 THR A CA 1
ATOM 2046 C C . THR A 1 249 ? 7.434 -13.137 19.281 1.00 30.20 249 THR A C 1
ATOM 2048 O O . THR A 1 249 ? 6.870 -14.246 19.429 1.00 30.20 249 THR A O 1
#

Sequence (249 aa):
MVRVKRGNKTATEYAPKWFHDVFFGKQPNIKVVFRDINDQGSLWNSEDSRTRGESSTLSYPTDHQKSFMVDYGFENAHGYVMGHNSLTAYWDTVQMLHDTDLREYNYEKGYRNGPFHDFSLRVEGPCLIDLNHNFCESWDDNCNRYVSSKGDKITQAREKLSSAMKAPKGSAGGQIVRTRPDKQVNGRKEKEIRRAYMQIAANPHRYILIVNQYFQYARWVREIKRHFSAAKQQGGEAADLHFRLYSRT

Secondary structure (DSSP, 8-state):
--PPPP--HHHHHHHHHHHHHHHTT-STT-------------TTS-PPPPPHHHHHHHSS------EEEESTTSTT-EEEEESS-SSGGG---TT--SS-TTSPEETTTTEE-------EEEE-TTHHHHHHHHHHHHHHHHTTSSTT--PPP-HHHHHTTGGG-PPPTTPPP-----EEEEEEETTEEEEHHHHHHHHHHH--SS------S----HHHHHHHHHHHHHHHHTT--------------

Foldseek 3Di:
DDDDDDDDPVVVVCVVVVVVCLDVCVPVVHHDDDDDPDDPPCPDDDDPDDDPVSCVVPVDDDPQWDKDWDPQLDLPIKMKTWNDHPDLQQDDDPVQDQADPSADADPVVRGGRGGHDIDMDMDAAQQVVVVVQVVLVVCQVCQCVDPPDRDDRCNVVSNVSNVSGHDDPPDDDDDDADFQQVDDDPRHRRPRVVVVLLVCLQDPDAADDDDDQDDPRVVSVVSNVVNVVVCVVVVNPPDDHDDDDPYDD

Nearest PDB structures (foldseek):
  7a01-assembly1_B3  TM=1.768E-01  e=9.685E+00  Oryctolagus cuniculus

pLDDT: mean 76.21, std 18.58, range [24.56, 97.06]

Radius of gyration: 22.84 Å; Cα contacts (8 Å, |Δi|>4): 213; chains: 1; bounding box: 64×61×46 Å

Solvent-accessible surface area (backbone atoms only — not comparable to full-atom values): 16147 Å² total; per-residue (Å²): 141,83,85,81,81,83,79,63,68,66,72,67,48,46,59,60,50,50,50,50,35,31,68,71,53,73,35,88,91,45,83,80,78,90,76,84,87,68,87,83,68,86,85,73,87,71,77,76,82,73,51,73,69,56,45,66,69,62,67,67,86,67,92,78,80,37,68,53,71,44,60,82,56,40,92,83,32,36,32,39,49,38,74,57,68,101,47,60,78,57,52,69,58,97,79,51,54,72,74,59,90,83,30,39,70,36,79,92,75,75,46,56,56,64,63,51,88,82,59,70,45,80,46,55,14,55,51,47,48,55,55,47,49,55,50,28,52,56,41,53,77,44,27,72,74,48,95,90,53,76,50,79,72,47,46,77,71,51,57,75,31,44,84,50,39,56,66,60,91,89,64,77,93,78,79,87,68,51,75,42,71,92,44,70,52,96,92,35,64,28,44,44,47,60,51,53,52,51,51,49,35,68,62,68,86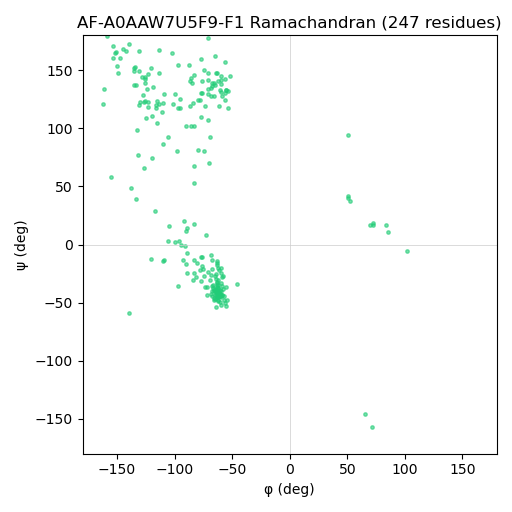,86,76,84,88,76,88,57,97,70,90,86,56,66,68,57,56,52,44,31,53,52,41,51,53,53,41,47,76,72,69,44,79,90,73,80,92,79,88,75,82,79,68,87,126

Mean predicted aligned error: 12.76 Å